Protein 2BEQ (pdb70)

GO terms:
  GO:0005515 protein binding (F, IPI)
  GO:0046718 symbiont entry into host cell (P, IDA)
  GO:0046813 receptor-mediated virion attachment to host cell (P, IDA)
  GO:0046598 positive regulation of viral entry into host cell (P, EXP)
  GO:0055036 virion membrane (C, TAS)
  GO:0042802 identical protein binding (F, IPI)
  GO:0046789 host cell surface receptor binding (F, IPI)
  GO:0044173 host cell endoplasmic reticulum-Golgi intermediate compartment membrane (C, EXP)

CATH classification: 1.20.5.790

Organism: Severe acute respiratory syndrome coronavirus (NCBI:txid694009)

Foldseek 3Di:
DVVVVVVVVVVVVVVVVVVVVVVVVVVVVVVVVVVD/DVVVVVVVVVVVVVVVVVVVVVVVVVVVVVVVVVVD/DVVVVVVVVVVVVVVVVVVVVVVVVVVVVVVVVVVD/DPPPPPDDDDDDDPPVVVVVVVVCVVVCVVVDCDVVVVVVVVVVVD/DVCPPDDDDDDDPPVVVVVVVVCVVCVVVPDDDPVVVVVVVVVVD/DDDPPPDDDDDDDCVVVVVVVVVCVVVDPPDDDDVVVVVCVVVVVD

InterPro domains:
  IPR002552 Spike glycoprotein S2, coronavirus [PF01601] (693-1214)
  IPR018548 Spike (S) protein S1 subunit, receptor-binding domain, betacoronavirus [PF09408] (335-512)
  IPR018548 Spike (S) protein S1 subunit, receptor-binding domain, betacoronavirus [PS51921] (321-513)
  IPR032500 Spike glycoprotein S1, N-terminal domain, betacoronavirus-like [PF16451] (33-324)
  IPR032500 Spike glycoprotein S1, N-terminal domain, betacoronavirus-like [PS51922] (12-290)
  IPR036326 Spike S1 subunit, receptor binding domain superfamily, betacoronavirus [SSF143587] (320-502)
  IPR042578 Spike glycoprotein, betacoronavirus [MF_04099] (3-1255)
  IPR043002 Spike glycoprotein, N-terminal domain superfamily [G3DSA:2.60.120.960] (23-296)
  IPR043473 Spike glycoprotein S2 superfamily, coronavirus [SSF111474] (891-1008)
  IPR043473 Spike glycoprotein S2 superfamily, coronavirus [SSF111474] (1141-1193)
  IPR044341 Spike (S) protein S1 subunit, N-terminal domain, SARS-CoV-like [cd21624] (17-291)
  IPR044370 Spike (S) protein S1 subunit, receptor-binding domain, SARS-CoV [cd21481] (306-527)
  IPR044873 Spike glycoprotein S2, coronavirus, heptad repeat 1 [PS51923] (878-983)
  IPR044874 Spike glycoprotein S2, coronavirus, heptad repeat 2 [PS51924] (1125-1207)

Solvent-accessible surface area: 13052 Å² total

Nearest PDB structures (foldseek):
  2beq-assembly1_F-2  TM=1.022E+00  e=3.833E-06  Severe acute respiratory syndrome-related coronavirus

B-factor: mean 34.66, std 8.99, range [19.15, 68.21]

Secondary structure (P-SEA, 3-state):
caaaaaaaaaaaaaaaaaaaaaaaaaaaaaaaaaac/caaaaaaaaaaaaaaaaaaaaaaaaaaaaaaaaaac/caaaaaaaaaaaaaaaaaaaaaaaaaaaaaaaaaac/ccccccbbbbbbcaaaaaaaaaaaaaccccccccaaaaaaaaaaac/cccccbbbbbbbaaaaaaaaaaaaaccccccccaaaaaaaaaaac/ccccccbbbbbbcaaaaaaaaaaaaaacccccccaaaaaacccccc

Structure (mmCIF, N/CA/C/O backbone):
data_2BEQ
#
_entry.id   2BEQ
#
_cell.length_a   99.907
_cell.length_b   42.903
_cell.length_c   59.826
_cell.angle_alpha   90.00
_cell.angle_beta   116.69
_cell.angle_gamma   90.00
#
_symmetry.space_group_name_H-M   'C 1 2 1'
#
loop_
_entity.id
_entity.type
_entity.pdbx_description
1 polymer 'Spike glycoprotein'
2 polymer 'Spike glycoprotein'
3 water water
#
loop_
_atom_site.group_PDB
_atom_site.id
_atom_site.type_symbol
_atom_site.label_atom_id
_atom_site.label_alt_id
_atom_site.label_comp_id
_atom_site.label_asym_id
_atom_site.label_entity_id
_atom_site.label_seq_id
_atom_site.pdbx_PDB_ins_code
_atom_site.Cartn_x
_atom_site.Cartn_y
_atom_site.Cartn_z
_atom_site.occupancy
_atom_site.B_iso_or_equiv
_atom_site.auth_seq_id
_atom_site.auth_comp_id
_atom_site.auth_asym_id
_atom_site.auth_atom_id
_atom_site.pdbx_PDB_model_num
ATOM 1 N N . SER A 1 2 ? 39.884 -2.380 16.449 1.00 45.43 914 SER A N 1
ATOM 2 C CA . SER A 1 2 ? 40.339 -0.980 16.668 1.00 44.20 914 SER A CA 1
ATOM 3 C C . SER A 1 2 ? 39.117 -0.058 16.684 1.00 41.93 914 SER A C 1
ATOM 4 O O . SER A 1 2 ? 38.002 -0.527 16.939 1.00 41.52 914 SER A O 1
ATOM 7 N N . GLN A 1 3 ? 39.342 1.235 16.436 1.00 40.62 915 GLN A N 1
ATOM 8 C CA . GLN 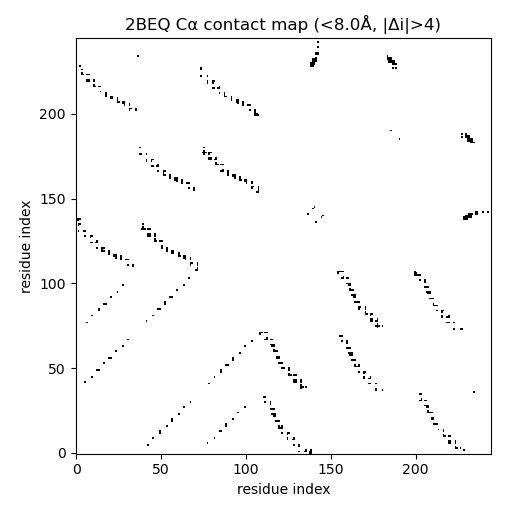A 1 3 ? 38.299 2.254 16.490 1.00 39.83 915 GLN A CA 1
ATOM 9 C C . GLN A 1 3 ? 37.189 1.984 15.477 1.00 38.48 915 GLN A C 1
ATOM 10 O O . GLN A 1 3 ? 36.024 2.257 15.749 1.00 37.78 915 GLN A O 1
ATOM 16 N N . ILE A 1 4 ? 37.525 1.451 14.314 1.00 38.32 916 ILE A N 1
ATOM 17 C CA . ILE A 1 4 ? 36.494 1.283 13.294 1.00 37.30 916 ILE A CA 1
ATOM 18 C C . ILE A 1 4 ? 35.570 0.099 13.614 1.00 38.28 916 ILE A C 1
ATOM 19 O O . ILE A 1 4 ? 34.355 0.229 13.528 1.00 35.78 916 ILE A O 1
ATOM 24 N N . GLN A 1 5 ? 36.127 -1.036 14.038 1.00 37.57 917 GLN A N 1
ATOM 25 C CA . GLN A 1 5 ? 35.303 -2.140 14.503 1.00 38.40 917 GLN A CA 1
ATOM 26 C C . GLN A 1 5 ? 34.397 -1.697 15.635 1.00 37.21 917 GLN A C 1
ATOM 27 O O . GLN A 1 5 ? 33.231 -2.073 15.677 1.00 36.63 917 GLN A O 1
ATOM 33 N N . GLU A 1 6 ? 34.936 -0.914 16.559 1.00 37.02 918 GLU A N 1
ATOM 34 C CA . GLU A 1 6 ? 34.157 -0.421 17.677 1.00 37.25 918 GLU A CA 1
ATOM 35 C C . GLU A 1 6 ? 33.004 0.486 17.218 1.00 36.00 918 GLU A C 1
ATOM 36 O O . GLU A 1 6 ? 31.918 0.424 17.788 1.00 35.00 918 GLU A O 1
ATOM 42 N N . SER A 1 7 ? 33.230 1.289 16.188 1.00 33.91 919 SER A N 1
ATOM 43 C CA . SER A 1 7 ? 32.157 2.159 15.710 1.00 32.73 919 SER A CA 1
ATOM 44 C C . SER A 1 7 ? 31.016 1.329 15.143 1.00 32.20 919 SER A C 1
ATOM 45 O O . SER A 1 7 ? 29.846 1.660 15.326 1.00 31.59 919 SER A O 1
ATOM 48 N N . LEU A 1 8 ? 31.355 0.248 14.477 1.00 31.25 920 LEU A N 1
ATOM 49 C CA . LEU A 1 8 ? 30.350 -0.574 13.827 1.00 32.55 920 LEU A CA 1
ATOM 50 C C . LEU A 1 8 ? 29.495 -1.318 14.840 1.00 33.08 920 LEU A C 1
ATOM 51 O O . LEU A 1 8 ? 28.272 -1.341 14.737 1.00 31.67 920 LEU A O 1
ATOM 56 N N . THR A 1 9 ? 30.136 -1.906 15.844 1.00 32.10 921 THR A N 1
ATOM 57 C CA . THR A 1 9 ? 29.401 -2.701 16.816 1.00 32.94 921 THR A CA 1
ATOM 58 C C . THR A 1 9 ? 28.622 -1.813 17.782 1.00 31.34 921 THR A C 1
ATOM 59 O O . THR A 1 9 ? 27.548 -2.203 18.230 1.00 32.38 921 THR A O 1
ATOM 63 N N . THR A 1 10 ? 29.139 -0.632 18.060 1.00 30.37 922 THR A N 1
ATOM 64 C CA . THR A 1 10 ? 28.455 0.396 18.814 1.00 30.28 922 THR A CA 1
ATOM 65 C C . THR A 1 10 ? 27.213 0.885 18.077 1.00 28.14 922 THR A C 1
ATOM 66 O O . THR A 1 10 ? 26.148 1.077 18.706 1.00 28.38 922 THR A O 1
ATOM 70 N N . THR A 1 11 ? 27.380 1.204 16.800 1.00 27.49 923 THR A N 1
ATOM 71 C CA . THR A 1 11 ? 26.211 1.560 16.006 1.00 26.64 923 THR A CA 1
ATOM 72 C C . THR A 1 11 ? 25.173 0.452 15.983 1.00 27.55 923 THR A C 1
ATOM 73 O O . THR A 1 11 ? 23.969 0.714 16.163 1.00 25.34 923 THR A O 1
ATOM 77 N N . SER A 1 12 ? 25.604 -0.788 15.713 1.00 27.02 924 SER A N 1
ATOM 78 C CA . SER A 1 12 ? 24.665 -1.954 15.715 1.00 27.36 924 SER A CA 1
ATOM 79 C C . SER A 1 12 ? 23.926 -2.049 17.053 1.00 26.23 924 SER A C 1
ATOM 80 O O . SER A 1 12 ? 22.700 -2.263 17.103 1.00 26.31 924 SER A O 1
ATOM 84 N N . THR A 1 13 ? 24.638 -1.869 18.161 1.00 27.99 925 THR A N 1
ATOM 85 C CA . THR A 1 13 ? 24.002 -2.012 19.467 1.00 28.92 925 THR A CA 1
ATOM 86 C C . THR A 1 13 ? 22.930 -0.953 19.649 1.00 28.07 925 THR A C 1
ATOM 87 O O . THR A 1 13 ? 21.828 -1.272 20.083 1.00 27.60 925 THR A O 1
ATOM 91 N N . ALA A 1 14 ? 23.275 0.297 19.307 1.00 26.55 926 ALA A N 1
ATOM 92 C CA . ALA A 1 14 ? 22.364 1.452 19.432 1.00 24.99 926 ALA A CA 1
ATOM 93 C C . ALA A 1 14 ? 21.098 1.239 18.571 1.00 25.07 926 ALA A C 1
ATOM 94 O O . ALA A 1 14 ? 19.968 1.446 19.029 1.00 24.33 926 ALA A O 1
ATOM 96 N N . LEU A 1 15 ? 21.302 0.829 17.329 1.00 24.39 927 LEU A N 1
ATOM 97 C CA . LEU A 1 15 ? 20.181 0.463 16.415 1.00 24.11 927 LEU A CA 1
ATOM 98 C C . LEU A 1 15 ? 19.287 -0.642 16.995 1.00 24.61 927 LEU A C 1
ATOM 99 O O . LEU A 1 15 ? 18.042 -0.551 16.986 1.00 23.75 927 LEU A O 1
ATOM 104 N N . GLY A 1 16 ? 19.906 -1.674 17.582 1.00 24.52 928 GLY A N 1
ATOM 105 C CA . GLY A 1 16 ? 19.113 -2.720 18.203 1.00 24.77 928 GLY A CA 1
ATOM 106 C C . GLY A 1 16 ? 18.295 -2.272 19.379 1.00 24.51 928 GLY A C 1
ATOM 107 O O . GLY A 1 16 ? 17.134 -2.642 19.548 1.00 26.94 928 GLY A O 1
ATOM 108 N N . LYS A 1 17 ? 18.868 -1.451 20.229 1.00 25.19 929 LYS A N 1
ATOM 109 C CA . LYS A 1 17 ? 18.149 -0.894 21.341 1.00 24.09 929 LYS A CA 1
ATOM 110 C C . LYS A 1 17 ? 16.949 -0.023 20.895 1.00 23.21 929 LYS A C 1
ATOM 111 O O . LYS A 1 17 ? 15.864 -0.057 21.492 1.00 23.60 929 LYS A O 1
ATOM 117 N N . LEU A 1 18 ? 17.168 0.783 19.870 1.00 23.59 930 LEU A N 1
ATOM 118 C CA . LEU A 1 18 ? 16.062 1.562 19.320 1.00 22.81 930 LEU A CA 1
ATOM 119 C C . LEU A 1 18 ? 14.965 0.666 18.747 1.00 22.60 930 LEU A C 1
ATOM 120 O O . LEU A 1 18 ? 13.796 0.924 18.954 1.00 23.39 930 LEU A O 1
ATOM 125 N N . GLN A 1 19 ? 15.342 -0.377 18.054 1.00 23.80 931 GLN A N 1
ATOM 126 C CA . GLN A 1 19 ? 14.350 -1.276 17.441 1.00 24.74 931 GLN A CA 1
ATOM 127 C C . GLN A 1 19 ? 13.476 -1.891 18.538 1.00 24.10 931 GLN A C 1
ATOM 128 O O . GLN A 1 19 ? 12.247 -1.942 18.451 1.00 24.44 931 GLN A O 1
ATOM 134 N N . ASP A 1 20 ? 14.136 -2.393 19.579 1.00 26.28 932 ASP A N 1
ATOM 135 C CA . ASP A 1 20 ? 13.440 -2.990 20.723 1.00 27.62 932 ASP A CA 1
ATOM 136 C C . ASP A 1 20 ? 12.405 -2.047 21.352 1.00 26.11 932 ASP A C 1
ATOM 137 O O . ASP A 1 20 ? 11.259 -2.444 21.560 1.00 26.34 932 ASP A O 1
ATOM 142 N N . VAL A 1 21 ? 12.789 -0.804 21.656 1.00 25.30 933 VAL A N 1
ATOM 143 C CA . VAL A 1 21 ? 11.907 0.164 22.325 1.00 24.41 933 VAL A CA 1
ATOM 144 C C . VAL A 1 21 ? 10.817 0.634 21.358 1.00 23.75 933 VAL A C 1
ATOM 145 O O . VAL A 1 21 ? 9.679 0.667 21.725 1.00 23.15 933 VAL A O 1
ATOM 149 N N . VAL A 1 22 ? 11.165 0.942 20.124 1.00 23.38 934 VAL A N 1
ATOM 150 C CA . VAL A 1 22 ? 10.144 1.348 19.171 1.00 23.56 934 VAL A CA 1
ATOM 151 C C . VAL A 1 22 ? 9.062 0.257 19.077 1.00 23.76 934 VAL A C 1
ATOM 152 O O . VAL A 1 22 ? 7.905 0.541 19.029 1.00 23.28 934 VAL A O 1
ATOM 156 N N . ASN A 1 23 ? 9.481 -1.008 19.056 1.00 25.31 935 ASN A N 1
ATOM 157 C CA . ASN A 1 23 ? 8.554 -2.127 18.853 1.00 25.80 935 ASN A CA 1
ATOM 158 C C . ASN A 1 23 ? 7.774 -2.454 20.077 1.00 26.75 935 ASN A C 1
ATOM 159 O O . ASN A 1 23 ? 6.579 -2.767 19.986 1.00 27.16 935 ASN A O 1
ATOM 164 N N . GLN A 1 24 ? 8.401 -2.340 21.236 1.00 27.10 936 GLN A N 1
ATOM 165 C CA . GLN A 1 24 ? 7.696 -2.429 22.503 1.00 28.27 936 GLN A CA 1
ATOM 166 C C . GLN A 1 24 ? 6.589 -1.346 22.570 1.00 27.02 936 GLN A C 1
ATOM 167 O O . GLN A 1 24 ? 5.466 -1.593 23.001 1.00 27.39 936 GLN A O 1
ATOM 173 N N . ASN A 1 25 ? 6.923 -0.131 22.147 1.00 26.26 937 ASN A N 1
ATOM 174 C CA . ASN A 1 25 ? 5.969 0.998 22.238 1.00 25.51 937 ASN A CA 1
ATOM 175 C C . ASN A 1 25 ? 4.838 0.861 21.203 1.00 24.63 937 ASN A C 1
ATOM 176 O O . ASN A 1 25 ? 3.685 1.210 21.478 1.00 23.69 937 ASN A O 1
ATOM 181 N N . ALA A 1 26 ? 5.160 0.287 20.051 1.00 25.20 938 ALA A N 1
ATOM 182 C CA . ALA A 1 26 ? 4.185 -0.045 19.013 1.00 26.57 938 ALA A CA 1
ATOM 183 C C . ALA A 1 26 ? 3.182 -1.077 19.517 1.00 26.90 938 ALA A C 1
ATOM 184 O O . ALA A 1 26 ? 1.974 -0.929 19.336 1.00 26.35 938 ALA A O 1
ATOM 186 N N . GLN A 1 27 ? 3.711 -2.131 20.143 1.00 28.33 939 GLN A N 1
ATOM 187 C CA . GLN A 1 27 ? 2.889 -3.133 20.820 1.00 30.60 939 GLN A CA 1
ATOM 188 C C . GLN A 1 27 ? 2.010 -2.553 21.908 1.00 28.94 939 GLN A C 1
ATOM 189 O O . GLN A 1 27 ? 0.820 -2.948 22.002 1.00 30.61 939 GLN A O 1
ATOM 195 N N . ALA A 1 28 ? 2.516 -1.599 22.703 1.00 27.18 940 ALA A N 1
ATOM 196 C CA . ALA A 1 28 ? 1.740 -0.942 23.749 1.00 26.59 940 ALA A CA 1
ATOM 197 C C . ALA A 1 28 ? 0.578 -0.140 23.137 1.00 26.72 940 ALA A C 1
ATOM 198 O O . ALA A 1 28 ? -0.538 -0.145 23.641 1.00 27.39 940 ALA A O 1
ATOM 200 N N . LEU A 1 29 ? 0.849 0.556 22.039 1.00 25.41 941 LEU A N 1
ATOM 201 C CA . LEU A 1 29 ? -0.154 1.389 21.436 1.00 25.45 941 LEU A CA 1
ATOM 202 C C . LEU A 1 29 ? -1.238 0.500 20.799 1.00 26.17 941 LEU A C 1
ATOM 203 O O . LEU A 1 29 ? -2.433 0.756 20.930 1.00 27.02 941 LEU A O 1
ATOM 208 N N . ASN A 1 30 ? -0.814 -0.558 20.122 1.00 25.76 942 ASN A N 1
ATOM 209 C CA . ASN A 1 30 ? -1.798 -1.477 19.522 1.00 27.76 942 ASN A CA 1
ATOM 210 C C . ASN A 1 30 ? -2.635 -2.227 20.574 1.00 28.97 942 ASN A C 1
ATOM 211 O O . ASN A 1 30 ? -3.820 -2.420 20.342 1.00 30.40 942 ASN A O 1
ATOM 216 N N . THR A 1 31 ? -2.067 -2.502 21.739 1.00 30.37 943 THR A N 1
ATOM 217 C CA . THR A 1 31 ? -2.814 -3.126 22.819 1.00 30.61 943 THR A CA 1
ATOM 218 C C . THR A 1 31 ? -3.862 -2.131 23.345 1.00 31.24 943 THR A C 1
ATOM 219 O O . THR A 1 31 ? -5.021 -2.498 23.654 1.00 31.96 943 THR A O 1
ATOM 223 N N . LEU A 1 32 ? -3.497 -0.848 23.373 1.00 28.37 944 LEU A N 1
ATOM 224 C CA . LEU A 1 32 ? -4.391 0.169 23.832 1.00 27.96 944 LEU A CA 1
ATOM 225 C C . LEU A 1 32 ? -5.560 0.334 22.888 1.00 28.48 944 LEU A C 1
ATOM 226 O O . LEU A 1 32 ? -6.716 0.387 23.319 1.00 28.13 944 LEU A O 1
ATOM 231 N N . VAL A 1 33 ? -5.272 0.388 21.604 1.00 29.76 945 VAL A N 1
ATOM 232 C CA . VAL A 1 33 ? -6.317 0.462 20.602 1.00 30.56 945 VAL A CA 1
ATOM 233 C C . VAL A 1 33 ? -7.243 -0.765 20.705 1.00 31.65 945 VAL A C 1
ATOM 234 O O . VAL A 1 33 ? -8.464 -0.613 20.684 1.00 30.87 945 VAL A O 1
ATOM 238 N N . LYS A 1 34 ? -6.677 -1.968 20.743 1.00 32.23 946 LYS A N 1
ATOM 239 C CA . LYS A 1 34 ? -7.512 -3.180 20.736 1.00 34.75 946 LYS A CA 1
ATOM 240 C C . LYS A 1 34 ? -8.468 -3.187 21.943 1.00 35.47 946 LYS A C 1
ATOM 241 O O . LYS A 1 34 ? -9.693 -3.396 21.774 1.00 35.51 946 LYS A O 1
ATOM 247 N N . GLN A 1 35 ? -7.925 -2.944 23.140 1.00 36.33 947 GLN A N 1
ATOM 248 C CA . GLN A 1 35 ? -8.719 -2.728 24.359 1.00 38.34 947 GLN A CA 1
ATOM 249 C C . GLN A 1 35 ? -9.873 -1.705 24.187 1.00 37.99 947 GLN A C 1
ATOM 250 O O . GLN A 1 35 ? -11.016 -1.989 24.579 1.00 38.26 947 GLN A O 1
ATOM 256 N N . LEU A 1 36 ? -9.560 -0.508 23.672 1.00 37.53 948 LEU A N 1
ATOM 257 C CA . LEU A 1 36 ? -10.556 0.556 23.534 1.00 37.60 948 LEU A CA 1
ATOM 258 C C . LEU A 1 36 ? -11.607 0.217 22.453 1.00 39.25 948 LEU A C 1
ATOM 259 O O . LEU A 1 36 ? -12.763 0.632 22.539 1.00 38.63 948 LEU A O 1
ATOM 264 N N . SER A 1 37 ? -11.174 -0.537 21.452 1.00 41.50 949 SER A N 1
ATOM 265 C CA . SER A 1 37 ? -11.947 -0.828 20.250 1.00 42.79 949 SER A CA 1
ATOM 266 C C . SER A 1 37 ? -13.093 -1.819 20.426 1.00 43.82 949 SER A C 1
ATOM 267 O O . SER A 1 37 ? -13.909 -1.974 19.489 1.00 44.16 949 SER A O 1
ATOM 274 N N . SER B 1 2 ? 38.839 11.883 7.455 1.00 36.85 914 SER B N 1
ATOM 275 C CA . SER B 1 2 ? 37.964 12.950 7.919 1.00 36.92 914 SER B CA 1
ATOM 276 C C . SER B 1 2 ? 36.532 12.709 7.492 1.00 36.07 914 SER B C 1
ATOM 277 O O . SER B 1 2 ? 35.620 13.093 8.208 1.00 36.24 914 SER B O 1
ATOM 280 N N . GLN B 1 3 ? 36.344 12.035 6.359 1.00 35.73 915 GLN B N 1
ATOM 281 C CA . GLN B 1 3 ? 35.005 11.601 5.945 1.00 35.55 915 GLN B CA 1
ATOM 282 C C . GLN B 1 3 ? 34.391 10.575 6.899 1.00 34.16 915 GLN B C 1
ATOM 283 O O . GLN B 1 3 ? 33.182 10.587 7.114 1.00 33.47 915 GLN B O 1
ATOM 289 N N . ILE B 1 4 ? 35.218 9.652 7.409 1.00 31.37 916 ILE B N 1
ATOM 290 C CA . ILE B 1 4 ? 34.739 8.661 8.344 1.00 30.61 916 ILE B CA 1
ATOM 291 C C . ILE B 1 4 ? 34.413 9.347 9.675 1.00 29.14 916 ILE B C 1
ATOM 292 O O . ILE B 1 4 ? 33.400 9.054 10.266 1.00 27.61 916 ILE B O 1
ATOM 297 N N . GLN B 1 5 ? 35.280 10.260 10.103 1.00 29.79 917 GLN B N 1
ATOM 298 C CA . GLN B 1 5 ? 35.054 11.031 11.338 1.00 29.89 917 GLN B CA 1
ATOM 299 C C . GLN B 1 5 ? 33.687 11.766 11.291 1.00 29.53 917 GLN B C 1
ATOM 300 O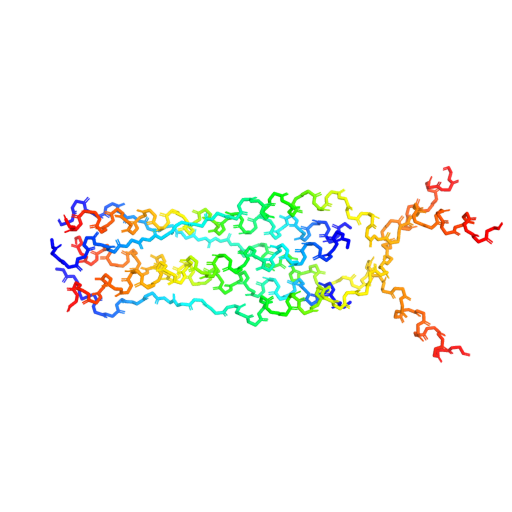 O . GLN B 1 5 ? 32.846 11.676 12.220 1.00 28.22 917 GLN B O 1
ATOM 306 N N . GLU B 1 6 ? 33.444 12.426 10.176 1.00 29.38 918 GLU B N 1
ATOM 307 C CA . GLU B 1 6 ? 32.174 13.145 9.955 1.00 31.83 918 GLU B CA 1
ATOM 308 C C . GLU B 1 6 ? 30.995 12.177 9.970 1.00 31.60 918 GLU B C 1
ATOM 309 O O . GLU B 1 6 ? 29.942 12.512 10.503 1.00 31.45 918 GLU B O 1
ATOM 315 N N . SER B 1 7 ? 31.177 10.995 9.365 1.00 30.56 919 SER B N 1
ATOM 316 C CA . SER B 1 7 ? 30.118 9.995 9.327 1.00 30.15 919 SER B CA 1
ATOM 317 C C . SER B 1 7 ? 29.801 9.461 10.719 1.00 28.30 919 SER B C 1
ATOM 318 O O . SER B 1 7 ? 28.645 9.172 11.017 1.00 26.74 919 SER B O 1
ATOM 321 N N . LEU B 1 8 ? 30.798 9.371 11.596 1.00 26.68 920 LEU B N 1
ATOM 322 C CA . LEU B 1 8 ? 30.549 8.903 12.963 1.00 27.21 920 LEU B CA 1
ATOM 323 C C . LEU B 1 8 ? 29.740 9.912 13.776 1.00 27.74 920 LEU B C 1
ATOM 324 O O . LEU B 1 8 ? 28.805 9.556 14.518 1.00 26.83 920 LEU B O 1
ATOM 329 N N . THR B 1 9 ? 30.119 11.187 13.664 1.00 27.54 921 THR B N 1
ATOM 330 C CA . THR B 1 9 ? 29.403 12.208 14.413 1.00 28.91 921 THR B CA 1
ATOM 331 C C . THR B 1 9 ? 28.010 12.456 13.816 1.00 27.90 921 THR B C 1
ATOM 332 O O . THR B 1 9 ? 27.057 12.737 14.584 1.00 27.43 921 THR B O 1
ATOM 336 N N . THR B 1 10 ? 27.869 12.282 12.500 1.00 26.70 922 THR B N 1
ATOM 337 C CA . THR B 1 10 ? 26.558 12.323 11.814 1.00 25.79 922 THR B CA 1
ATOM 338 C C . THR B 1 10 ? 25.645 11.206 12.340 1.00 25.40 922 THR B C 1
ATOM 339 O O . THR B 1 10 ? 24.462 11.443 12.679 1.00 23.98 922 THR B O 1
ATOM 343 N N . THR B 1 11 ? 26.186 9.983 12.392 1.00 23.44 923 THR B N 1
ATOM 344 C CA . THR B 1 11 ? 25.426 8.874 12.948 1.00 22.89 923 THR B CA 1
ATOM 345 C C . THR B 1 11 ? 25.006 9.152 14.406 1.00 22.57 923 THR B C 1
ATOM 346 O O . THR B 1 11 ? 23.850 8.984 14.780 1.00 22.45 923 THR B O 1
ATOM 350 N N . SER B 1 12 ? 25.960 9.653 15.203 1.00 24.36 924 SER B N 1
ATOM 351 C CA . SER B 1 12 ? 25.703 9.965 16.599 1.00 25.01 924 SER B CA 1
ATOM 352 C C . SER B 1 12 ? 24.548 10.918 16.728 1.00 24.74 924 SER B C 1
ATOM 353 O O . SER B 1 12 ? 23.654 10.729 17.574 1.00 24.92 924 SER B O 1
ATOM 356 N N . THR B 1 13 ? 24.583 11.965 15.896 1.00 23.99 925 THR B N 1
ATOM 357 C CA . THR B 1 13 ? 23.529 12.989 15.921 1.00 24.76 925 THR B CA 1
ATOM 358 C C . THR B 1 13 ? 22.189 12.403 15.533 1.00 24.11 925 THR B C 1
ATOM 359 O O . THR B 1 13 ? 21.171 12.722 16.147 1.00 26.19 925 THR B O 1
ATOM 363 N N . ALA B 1 14 ? 22.153 11.593 14.484 1.00 21.87 926 ALA B N 1
ATOM 364 C CA . ALA B 1 14 ? 20.869 10.964 14.154 1.00 21.11 926 ALA B CA 1
ATOM 365 C C . ALA B 1 14 ? 20.314 10.090 15.277 1.00 20.97 926 ALA B C 1
ATOM 366 O O . ALA B 1 14 ? 19.109 10.074 15.538 1.00 21.61 926 ALA B O 1
ATOM 368 N N . LEU B 1 15 ? 21.181 9.322 15.925 1.00 21.06 927 LEU B N 1
ATOM 369 C CA . LEU B 1 15 ? 20.774 8.413 16.972 1.00 21.19 927 LEU B CA 1
ATOM 370 C C . LEU B 1 15 ? 20.175 9.219 18.134 1.00 22.68 927 LEU B C 1
ATOM 371 O O . LEU B 1 15 ? 19.162 8.849 18.726 1.00 22.46 927 LEU B O 1
ATOM 376 N N . GLY B 1 16 ? 20.825 10.331 18.420 1.00 24.64 928 GLY B N 1
ATOM 377 C CA . GLY B 1 16 ? 20.362 11.218 19.495 1.00 24.81 928 GLY B CA 1
ATOM 378 C C . GLY B 1 16 ? 18.997 11.811 19.215 1.00 25.16 928 GLY B C 1
ATOM 379 O O . GLY B 1 16 ? 18.125 11.858 20.106 1.00 25.80 928 GLY B O 1
ATOM 380 N N . LYS B 1 17 ? 18.779 12.244 17.971 1.00 24.98 929 LYS B N 1
ATOM 381 C CA . LYS B 1 17 ? 17.471 12.796 17.573 1.00 24.50 929 LYS B CA 1
ATOM 382 C C . LYS B 1 17 ? 16.371 11.730 17.661 1.00 24.39 929 LYS B C 1
ATOM 383 O O . LYS B 1 17 ? 15.248 12.005 18.099 1.00 23.70 929 LYS B O 1
ATOM 389 N N . LEU B 1 18 ? 16.683 10.483 17.251 1.00 22.22 930 LEU B N 1
ATOM 390 C CA . LEU B 1 18 ? 15.733 9.415 17.410 1.00 22.37 930 LEU B CA 1
ATOM 391 C C . LEU B 1 18 ? 15.447 9.132 18.889 1.00 21.48 930 LEU B C 1
ATOM 392 O O . LEU B 1 18 ? 14.312 8.890 19.273 1.00 21.64 930 LEU B O 1
ATOM 397 N N . GLN B 1 19 ? 16.489 9.058 19.701 1.00 22.30 931 GLN B N 1
ATOM 398 C CA . GLN B 1 19 ? 16.298 8.774 21.117 1.00 23.40 931 GLN B CA 1
ATOM 399 C C . GLN B 1 19 ? 15.342 9.780 21.734 1.00 23.07 931 GLN B C 1
ATOM 400 O O . GLN B 1 19 ? 14.415 9.414 22.470 1.00 23.20 931 GLN B O 1
ATOM 406 N N . ASP B 1 20 ? 15.537 11.021 21.374 1.00 24.86 932 ASP B N 1
ATOM 407 C CA . ASP B 1 20 ? 14.754 12.117 21.981 1.00 26.00 932 ASP B CA 1
ATOM 408 C C . ASP B 1 20 ? 13.281 11.974 21.640 1.00 24.88 932 ASP B C 1
ATOM 409 O O . ASP B 1 20 ? 12.428 12.050 22.539 1.00 25.71 932 ASP B O 1
ATOM 414 N N . VAL B 1 21 ? 12.977 11.641 20.384 1.00 22.89 933 VAL B N 1
ATOM 415 C CA . VAL B 1 21 ? 11.582 11.568 19.950 1.00 22.02 933 VAL B CA 1
ATOM 416 C C . VAL B 1 21 ? 10.905 10.302 20.421 1.00 20.55 933 VAL B C 1
ATOM 417 O O . VAL B 1 21 ? 9.750 10.341 20.854 1.00 20.40 933 VAL B O 1
ATOM 421 N N . VAL B 1 22 ? 11.608 9.181 20.324 1.00 22.40 934 VAL B N 1
ATOM 422 C CA . VAL B 1 22 ? 11.130 7.925 20.916 1.00 21.38 934 VAL B CA 1
ATOM 423 C C . VAL B 1 22 ? 10.721 8.104 22.377 1.00 22.91 934 VAL B C 1
ATOM 424 O O . VAL B 1 22 ? 9.623 7.736 22.799 1.00 22.65 934 VAL B O 1
ATOM 428 N N . ASN B 1 23 ? 11.566 8.800 23.112 1.00 23.78 935 ASN B N 1
ATOM 429 C CA . ASN B 1 23 ? 11.275 9.020 24.539 1.00 25.25 935 ASN B CA 1
ATOM 430 C C . ASN B 1 23 ? 10.151 9.976 24.833 1.00 24.12 935 ASN B C 1
ATOM 431 O O . ASN B 1 23 ? 9.353 9.704 25.774 1.00 26.71 935 ASN B O 1
ATOM 436 N N . GLN B 1 24 ? 10.032 11.042 24.035 1.00 24.11 936 GLN B N 1
ATOM 437 C CA . GLN B 1 24 ? 8.915 11.996 24.137 1.00 24.36 936 GLN B CA 1
ATOM 438 C C . GLN B 1 24 ? 7.612 11.284 23.868 1.00 23.81 936 GLN B C 1
ATOM 439 O O . GLN B 1 24 ? 6.607 11.512 24.533 1.00 24.82 936 GLN B O 1
ATOM 445 N N . ASN B 1 25 ? 7.632 10.404 22.876 1.00 23.36 937 ASN B N 1
ATOM 446 C CA . ASN B 1 25 ? 6.403 9.724 22.453 1.00 23.07 937 ASN B CA 1
ATOM 447 C C . ASN B 1 25 ? 5.994 8.599 23.418 1.00 22.18 937 ASN B C 1
ATOM 448 O O . ASN B 1 25 ? 4.814 8.334 23.574 1.00 23.69 937 ASN B O 1
ATOM 453 N N . ALA B 1 26 ? 6.976 7.991 24.083 1.00 22.54 938 ALA B N 1
ATOM 454 C CA . ALA B 1 26 ? 6.707 7.018 25.151 1.00 23.15 938 ALA B CA 1
ATOM 455 C C . ALA B 1 26 ? 6.017 7.755 26.298 1.00 24.08 938 ALA B C 1
ATOM 456 O O . ALA B 1 26 ? 5.016 7.293 26.857 1.00 24.28 938 ALA B O 1
ATOM 458 N N . GLN B 1 27 ? 6.532 8.925 26.640 1.00 26.37 939 GLN B N 1
ATOM 459 C CA . GLN B 1 27 ? 5.877 9.691 27.715 1.00 27.95 939 GLN B CA 1
ATOM 460 C C . GLN B 1 27 ? 4.474 10.124 27.356 1.00 27.68 939 GLN B C 1
ATOM 461 O O . GLN B 1 27 ? 3.562 10.089 28.206 1.00 25.18 939 GLN B O 1
ATOM 467 N N . ALA B 1 28 ? 4.267 10.511 26.092 1.00 26.53 940 ALA B N 1
ATOM 468 C CA . ALA B 1 28 ? 2.930 10.861 25.639 1.00 26.49 940 ALA B CA 1
ATOM 469 C C . ALA B 1 28 ? 1.969 9.690 25.758 1.00 25.53 940 ALA B C 1
ATOM 470 O O . ALA B 1 28 ? 0.864 9.841 26.235 1.00 25.20 940 ALA B O 1
ATOM 472 N N . LEU B 1 29 ? 2.382 8.510 25.324 1.00 24.70 941 LEU B N 1
ATOM 473 C CA . LEU B 1 29 ? 1.526 7.357 25.367 1.00 25.26 941 LEU B CA 1
ATOM 474 C C . LEU B 1 29 ? 1.216 7.022 26.856 1.00 25.44 941 LEU B C 1
ATOM 475 O O . LEU B 1 29 ? 0.116 6.705 27.194 1.00 24.69 941 LEU B O 1
ATOM 480 N N . ASN B 1 30 ? 2.199 7.149 27.728 1.00 27.05 942 ASN B N 1
ATOM 481 C CA . ASN B 1 30 ? 1.986 6.790 29.128 1.00 26.87 942 ASN B CA 1
ATOM 482 C C . ASN B 1 30 ? 1.072 7.774 29.794 1.00 27.73 942 ASN B C 1
ATOM 483 O O . ASN B 1 30 ? 0.302 7.396 30.681 1.00 26.56 942 ASN B O 1
ATOM 488 N N . THR B 1 31 ? 1.157 9.024 29.377 1.00 27.28 943 THR B N 1
ATOM 489 C CA . THR B 1 31 ? 0.253 10.065 29.871 1.00 28.34 943 THR B CA 1
ATOM 490 C C . THR B 1 31 ? -1.173 9.755 29.418 1.00 27.80 943 THR B C 1
ATOM 491 O O . THR B 1 31 ? -2.126 9.823 30.188 1.00 28.34 943 THR B O 1
ATOM 495 N N . LEU B 1 32 ? -1.325 9.268 28.191 1.00 26.15 944 LEU B N 1
ATOM 496 C CA . LEU B 1 32 ? -2.644 8.958 27.689 1.00 26.66 944 LEU B CA 1
ATOM 497 C C . LEU B 1 32 ? -3.277 7.760 28.452 1.00 26.67 944 LEU B C 1
ATOM 498 O O . LEU B 1 32 ? -4.449 7.799 28.779 1.00 27.89 944 LEU B O 1
ATOM 503 N N . VAL B 1 33 ? -2.501 6.712 28.701 1.00 26.94 945 VAL B N 1
ATOM 504 C CA . VAL B 1 33 ? -2.934 5.525 29.450 1.00 27.14 945 VAL B CA 1
ATOM 505 C C . VAL B 1 33 ? -3.294 5.994 30.864 1.00 27.85 945 VAL B C 1
ATOM 506 O O . VAL B 1 33 ? -4.358 5.626 31.352 1.00 28.90 945 VAL B O 1
ATOM 510 N N . LYS B 1 34 ? -2.461 6.833 31.476 1.00 29.65 946 LYS B N 1
ATOM 511 C CA . LYS B 1 34 ? -2.798 7.402 32.815 1.00 31.55 946 LYS B CA 1
ATOM 512 C C . LYS B 1 34 ? -4.144 8.132 32.804 1.00 31.05 946 LYS B C 1
ATOM 513 O O . LYS B 1 34 ? -5.017 7.838 33.618 1.00 32.20 946 LYS B O 1
ATOM 519 N N . GLN B 1 35 ? -4.321 9.065 31.892 1.00 31.86 947 GLN B N 1
ATOM 520 C CA . GLN B 1 35 ? -5.562 9.846 31.822 1.00 32.11 947 GLN B CA 1
ATOM 521 C C . GLN B 1 35 ? -6.796 8.987 31.556 1.00 31.61 947 GLN B C 1
ATOM 522 O O . GLN B 1 35 ? -7.828 9.132 32.227 1.00 31.84 947 GLN B O 1
ATOM 528 N N . LEU B 1 36 ? -6.674 8.011 30.675 1.00 31.17 948 LEU B N 1
ATOM 529 C CA . LEU B 1 36 ? -7.811 7.182 30.346 1.00 31.71 948 LEU B CA 1
ATOM 530 C C . LEU B 1 36 ? -8.161 6.204 31.482 1.00 33.07 948 LEU B C 1
ATOM 531 O O . LEU B 1 36 ? -9.332 5.833 31.646 1.00 31.92 948 LEU B O 1
ATOM 536 N N . SER B 1 37 ? -7.179 5.779 32.255 1.00 34.36 949 SER B N 1
ATOM 537 C CA . SER B 1 37 ? -7.511 4.882 33.334 1.00 36.44 949 SER B CA 1
ATOM 538 C C . SER B 1 37 ? -7.751 5.707 34.614 1.00 37.55 949 SER B C 1
ATOM 539 O O . SER B 1 37 ? -8.128 6.894 34.549 1.00 38.71 949 SER B O 1
ATOM 546 N N . SER C 1 2 ? 35.622 -0.585 0.622 1.00 34.57 914 SER C N 1
ATOM 547 C CA . SER C 1 2 ? 34.303 -1.180 0.374 1.00 35.45 914 SER C CA 1
ATOM 548 C C . SER C 1 2 ? 33.536 -1.665 1.606 1.00 35.26 914 SER C C 1
ATOM 549 O O . SER C 1 2 ? 32.307 -1.683 1.589 1.00 36.13 914 SER C O 1
ATOM 552 N N . GLN C 1 3 ? 34.225 -2.075 2.670 1.00 34.94 915 GLN C N 1
ATOM 553 C CA . GLN C 1 3 ? 33.559 -2.450 3.899 1.00 34.89 915 GLN C CA 1
ATOM 554 C C . GLN C 1 3 ? 32.963 -1.241 4.632 1.00 33.43 915 GLN C C 1
ATOM 555 O O . GLN C 1 3 ? 31.901 -1.356 5.230 1.00 33.09 915 GLN C O 1
ATOM 561 N N . ILE C 1 4 ? 33.647 -0.103 4.577 1.00 32.83 916 ILE C N 1
ATOM 562 C CA . ILE C 1 4 ? 33.188 1.113 5.256 1.00 32.64 916 ILE C CA 1
ATOM 563 C C . ILE C 1 4 ? 32.023 1.656 4.466 1.00 32.29 916 ILE C C 1
ATOM 564 O O . ILE C 1 4 ? 31.065 2.139 5.049 1.00 31.13 916 ILE C O 1
ATOM 569 N N . GLN C 1 5 ? 32.137 1.646 3.132 1.00 33.02 917 GLN C N 1
ATOM 570 C CA . GLN C 1 5 ? 31.033 2.066 2.256 1.00 33.30 917 GLN C CA 1
ATOM 571 C C . GLN C 1 5 ? 29.774 1.337 2.596 1.00 32.87 917 GLN C C 1
ATOM 572 O O . GLN C 1 5 ? 28.729 1.958 2.777 1.00 32.86 917 GLN C O 1
ATOM 578 N N . GLU C 1 6 ? 29.854 0.014 2.698 1.00 32.64 918 GLU C N 1
ATOM 579 C CA . GLU C 1 6 ? 28.694 -0.787 2.988 1.00 33.43 918 GLU C CA 1
ATOM 580 C C . GLU C 1 6 ? 28.157 -0.508 4.369 1.00 32.14 918 GLU C C 1
ATOM 581 O O . GLU C 1 6 ? 26.961 -0.471 4.574 1.00 30.58 918 GLU C O 1
ATOM 587 N N . SER C 1 7 ? 29.038 -0.309 5.324 1.00 30.98 919 SER C N 1
ATOM 588 C CA . SER C 1 7 ? 28.581 -0.052 6.686 1.00 30.26 919 SER C CA 1
ATOM 589 C C . SER C 1 7 ? 27.795 1.268 6.724 1.00 29.16 919 SER C C 1
ATOM 590 O O . SER C 1 7 ? 26.796 1.405 7.503 1.00 27.35 919 SER C O 1
ATOM 593 N N . LEU C 1 8 ? 28.221 2.228 5.912 1.00 27.48 920 LEU C N 1
ATOM 594 C CA . LEU C 1 8 ? 27.551 3.548 5.909 1.00 27.87 920 LEU C CA 1
ATOM 595 C C . LEU C 1 8 ? 26.153 3.488 5.294 1.00 26.17 920 LEU C C 1
ATOM 596 O O . LEU C 1 8 ? 25.185 4.040 5.829 1.00 25.49 920 LEU C O 1
ATOM 601 N N . THR C 1 9 ? 26.012 2.806 4.160 1.00 26.19 921 THR C N 1
ATOM 602 C CA . THR C 1 9 ? 24.679 2.654 3.580 1.00 26.82 921 THR C CA 1
ATOM 603 C C . THR C 1 9 ? 23.771 1.707 4.364 1.00 24.93 921 THR C C 1
ATOM 604 O O . THR C 1 9 ? 22.590 1.958 4.435 1.00 24.68 921 THR C O 1
ATOM 608 N N . THR C 1 10 ? 24.292 0.678 5.017 1.00 23.82 922 THR C N 1
ATOM 609 C CA . THR C 1 10 ? 23.515 -0.149 5.901 1.00 24.16 922 THR C CA 1
ATOM 610 C C . THR C 1 10 ? 23.002 0.703 7.065 1.00 22.31 922 THR C C 1
ATOM 611 O O . THR C 1 10 ? 21.826 0.628 7.419 1.00 23.38 922 THR C O 1
ATOM 615 N N . THR C 1 11 ? 23.897 1.482 7.633 1.00 22.83 923 THR C N 1
ATOM 616 C CA . THR C 1 11 ? 23.488 2.403 8.726 1.00 22.29 923 THR C CA 1
ATOM 617 C C . THR C 1 11 ? 22.391 3.390 8.315 1.00 21.93 923 THR C C 1
ATOM 618 O O . THR C 1 11 ? 21.355 3.549 9.010 1.00 22.83 923 THR C O 1
ATOM 622 N N . SER C 1 12 ? 22.599 4.048 7.187 1.00 21.90 924 SER C N 1
ATOM 623 C CA . SER C 1 12 ? 21.631 4.993 6.682 1.00 23.40 924 SER C CA 1
ATOM 624 C C . SER C 1 12 ? 20.300 4.328 6.393 1.00 22.83 924 SER C C 1
ATOM 625 O O . SER C 1 12 ? 19.246 4.906 6.763 1.00 23.85 924 SER C O 1
ATOM 629 N N . THR C 1 13 ? 20.291 3.122 5.798 1.00 23.24 925 THR C N 1
ATOM 630 C CA . THR C 1 13 ? 19.037 2.411 5.592 1.00 23.92 925 THR C CA 1
ATOM 631 C C . THR C 1 13 ? 18.278 2.093 6.866 1.00 23.55 925 THR C C 1
ATOM 632 O O . THR C 1 13 ? 17.053 2.294 6.954 1.00 24.85 925 THR C O 1
ATOM 636 N N . ALA C 1 14 ? 19.009 1.639 7.875 1.00 22.04 926 ALA C N 1
ATOM 637 C CA . ALA C 1 14 ? 18.430 1.362 9.182 1.00 20.97 926 ALA C CA 1
ATOM 638 C C . ALA C 1 14 ? 17.827 2.631 9.834 1.00 20.92 926 ALA C C 1
ATOM 639 O O . ALA C 1 14 ? 16.740 2.587 10.367 1.00 21.72 926 ALA C O 1
ATOM 641 N N . LEU C 1 15 ? 18.568 3.721 9.784 1.00 21.76 927 LEU C N 1
ATOM 642 C CA . LEU C 1 15 ? 18.112 4.997 10.324 1.00 21.52 927 LEU C CA 1
ATOM 643 C C . LEU C 1 15 ? 16.851 5.448 9.591 1.00 21.44 927 LEU C C 1
ATOM 644 O O . LEU C 1 15 ? 15.936 5.960 10.206 1.00 21.98 927 LEU C O 1
ATOM 649 N N . GLY C 1 16 ? 16.786 5.233 8.279 1.00 22.51 928 GLY C N 1
ATOM 650 C CA . GLY C 1 16 ? 15.596 5.634 7.514 1.00 23.00 928 GLY C CA 1
ATOM 651 C C . GLY C 1 16 ? 14.364 4.842 7.888 1.00 22.75 928 GLY C C 1
ATOM 652 O O . GLY C 1 16 ? 13.228 5.381 7.916 1.00 23.37 928 GLY C O 1
ATOM 653 N N . LYS C 1 17 ? 14.535 3.552 8.161 1.00 22.43 929 LYS C N 1
ATOM 654 C CA . LYS C 1 17 ? 13.437 2.682 8.552 1.00 22.62 929 LYS C CA 1
ATOM 655 C C . LYS C 1 17 ? 12.904 3.075 9.934 1.00 21.86 929 LYS C C 1
ATOM 656 O O . LYS C 1 17 ? 11.696 3.070 10.151 1.00 21.96 929 LYS C O 1
ATOM 662 N N . LEU C 1 18 ? 13.834 3.350 10.861 1.00 21.85 930 LEU C N 1
ATOM 663 C CA . LEU C 1 18 ? 13.495 3.904 12.170 1.00 21.75 930 LEU C CA 1
ATOM 664 C C . LEU C 1 18 ? 12.742 5.233 12.092 1.00 20.78 930 LEU C C 1
ATOM 665 O O . LEU C 1 18 ? 11.713 5.372 12.733 1.00 20.96 930 LEU C O 1
ATOM 670 N N . GLN C 1 19 ? 13.218 6.150 11.256 1.00 20.58 931 GLN C N 1
ATOM 671 C CA . GLN C 1 19 ? 12.566 7.475 11.105 1.00 22.14 931 GLN C CA 1
ATOM 672 C C . GLN C 1 19 ? 11.145 7.216 10.684 1.00 21.08 931 GLN C C 1
ATOM 673 O O . GLN C 1 19 ? 10.226 7.790 11.259 1.00 21.54 931 GLN C O 1
ATOM 679 N N . ASP C 1 20 ? 10.956 6.393 9.635 1.00 21.55 932 ASP C N 1
ATOM 680 C CA . ASP C 1 20 ? 9.621 6.172 9.101 1.00 23.52 932 ASP C CA 1
ATOM 681 C C . ASP C 1 20 ? 8.655 5.567 10.113 1.00 22.24 932 ASP C C 1
ATOM 682 O O . ASP C 1 20 ? 7.483 5.993 10.225 1.00 22.67 932 ASP C O 1
ATOM 687 N N . VAL C 1 21 ? 9.113 4.579 10.877 1.00 20.69 933 VAL C N 1
ATOM 688 C CA . VAL C 1 21 ? 8.238 3.931 11.814 1.00 20.59 933 VAL C CA 1
ATOM 689 C C . VAL C 1 21 ? 7.938 4.827 13.011 1.00 19.79 933 VAL C C 1
ATOM 690 O O . VAL C 1 21 ? 6.805 4.912 13.463 1.00 20.92 933 VAL C O 1
ATOM 694 N N . VAL C 1 22 ? 8.944 5.527 13.480 1.00 19.15 934 VAL C N 1
ATOM 695 C CA . VAL C 1 22 ? 8.758 6.498 14.562 1.00 19.77 934 VAL C CA 1
ATOM 696 C C . VAL C 1 22 ? 7.658 7.538 14.179 1.00 19.62 934 VAL C C 1
ATOM 697 O O . VAL C 1 22 ? 6.718 7.804 14.906 1.00 19.75 934 VAL C O 1
ATOM 701 N N . ASN C 1 23 ? 7.761 8.053 12.973 1.00 20.67 935 ASN C N 1
ATOM 702 C CA . ASN C 1 23 ? 6.799 9.015 12.513 1.00 21.52 935 ASN C CA 1
ATOM 703 C C . ASN C 1 23 ? 5.387 8.458 12.251 1.00 21.80 935 ASN C C 1
ATOM 704 O O . ASN C 1 23 ? 4.393 9.117 12.584 1.00 23.39 935 ASN C O 1
ATOM 709 N N . GLN C 1 24 ? 5.320 7.223 11.749 1.00 21.25 936 GLN C N 1
ATOM 710 C CA . GLN C 1 24 ? 4.042 6.545 11.554 1.00 22.67 936 GLN C CA 1
ATOM 711 C C . GLN C 1 24 ? 3.384 6.285 12.892 1.00 22.77 936 GLN C C 1
ATOM 712 O O . GLN C 1 24 ? 2.148 6.457 13.025 1.00 23.55 936 GLN C O 1
ATOM 718 N N . ASN C 1 25 ? 4.180 5.941 13.893 1.00 21.68 937 ASN C N 1
ATOM 719 C CA . ASN C 1 25 ? 3.596 5.748 15.219 1.00 22.57 937 ASN C CA 1
ATOM 720 C C . ASN C 1 25 ? 3.211 7.018 15.959 1.00 22.71 937 ASN C C 1
ATOM 721 O O . ASN C 1 25 ? 2.227 7.016 16.723 1.00 21.68 937 ASN C O 1
ATOM 726 N N . ALA C 1 26 ? 3.915 8.115 15.687 1.00 21.62 938 ALA C N 1
ATOM 727 C CA . ALA C 1 26 ? 3.509 9.437 16.146 1.00 21.82 938 ALA C CA 1
ATOM 728 C C . ALA C 1 26 ? 2.150 9.745 15.522 1.00 21.06 938 ALA C C 1
ATOM 729 O O . ALA C 1 26 ? 1.231 10.250 16.197 1.00 20.84 938 ALA C O 1
ATOM 731 N N . GLN C 1 27 ? 2.003 9.464 14.222 1.00 21.94 939 GLN C N 1
ATOM 732 C CA . GLN C 1 27 ? 0.736 9.681 13.556 1.00 22.79 939 GLN C CA 1
ATOM 733 C C . GLN C 1 27 ? -0.394 8.883 14.235 1.00 23.13 939 GLN C C 1
ATOM 734 O O . GLN C 1 27 ? -1.470 9.439 14.531 1.00 23.57 939 GLN C O 1
ATOM 740 N N . ALA C 1 28 ? -0.119 7.629 14.521 1.00 22.49 940 ALA C N 1
ATOM 741 C CA . ALA C 1 28 ? -1.135 6.768 15.111 1.00 21.59 940 ALA C CA 1
ATOM 742 C C . ALA C 1 28 ? -1.559 7.321 16.465 1.00 22.98 940 ALA C C 1
ATOM 743 O O . ALA C 1 28 ? -2.751 7.377 16.768 1.00 22.96 940 ALA C O 1
ATOM 745 N N . LEU C 1 29 ? -0.581 7.758 17.270 1.00 22.49 941 LEU C N 1
ATOM 746 C CA . LEU C 1 29 ? -0.896 8.282 18.612 1.00 22.62 941 LEU C CA 1
ATOM 747 C C . LEU C 1 29 ? -1.656 9.579 18.509 1.00 23.46 941 LEU C C 1
ATOM 748 O O . LEU C 1 29 ? -2.645 9.797 19.212 1.00 24.12 941 LEU C O 1
ATOM 753 N N . ASN C 1 30 ? -1.240 10.467 17.592 1.00 22.72 942 ASN C N 1
ATOM 754 C CA . ASN C 1 30 ? -1.939 11.718 17.420 1.00 23.55 942 ASN C CA 1
ATOM 755 C C . ASN C 1 30 ? -3.381 11.503 16.952 1.00 24.17 942 ASN C C 1
ATOM 756 O O . ASN C 1 30 ? -4.312 12.158 17.469 1.00 24.80 942 ASN C O 1
ATOM 761 N N . THR C 1 31 ? -3.578 10.568 16.024 1.00 23.88 943 THR C N 1
ATOM 762 C CA . THR C 1 31 ? -4.905 10.254 15.510 1.00 24.98 943 THR C CA 1
ATOM 763 C C . THR C 1 31 ? -5.780 9.716 16.640 1.00 25.14 943 THR C C 1
ATOM 764 O O . THR C 1 31 ? -6.928 10.090 16.787 1.00 25.42 943 THR C O 1
ATOM 768 N N . LEU C 1 32 ? -5.207 8.834 17.438 1.00 25.37 944 LEU C N 1
ATOM 769 C CA . LEU C 1 32 ? -5.957 8.256 18.577 1.00 24.64 944 LEU C CA 1
ATOM 770 C C . LEU C 1 32 ? -6.432 9.340 19.543 1.00 25.45 944 LEU C C 1
ATOM 771 O O . LEU C 1 32 ? -7.604 9.351 19.952 1.00 26.09 944 LEU C O 1
ATOM 776 N N . VAL C 1 33 ? -5.556 10.276 19.880 1.00 25.98 945 VAL C N 1
ATOM 777 C CA . VAL C 1 33 ? -5.891 11.350 20.782 1.00 27.87 945 VAL C CA 1
ATOM 778 C C . VAL C 1 33 ? -7.019 12.175 20.182 1.00 29.57 945 VAL C C 1
ATOM 779 O O . VAL C 1 33 ? -7.982 12.528 20.866 1.00 30.06 945 VAL C O 1
ATOM 783 N N . LYS C 1 34 ? -6.911 12.486 18.896 1.00 31.00 946 LYS C N 1
ATOM 784 C CA . LYS C 1 34 ? -7.944 13.291 18.221 1.00 33.25 946 LYS C CA 1
ATOM 785 C C . LYS C 1 34 ? -9.278 12.591 18.309 1.00 32.47 946 LYS C C 1
ATOM 786 O O . LYS C 1 34 ? -10.268 13.221 18.692 1.00 34.08 946 LYS C O 1
ATOM 792 N N . GLN C 1 35 ? -9.303 11.299 18.023 1.00 31.98 947 GLN C N 1
ATOM 793 C CA . GLN C 1 35 ? -10.555 10.549 17.912 1.00 31.95 947 GLN C CA 1
ATOM 794 C C . GLN C 1 35 ? -11.214 10.466 19.294 1.00 32.64 947 GLN C C 1
ATOM 795 O O . GLN C 1 35 ? -12.456 10.591 19.418 1.00 32.43 947 GLN C O 1
ATOM 801 N N . LEU C 1 36 ? -10.403 10.316 20.338 1.00 30.32 948 LEU C N 1
ATOM 802 C CA . LEU C 1 36 ? -10.961 10.189 21.680 1.00 32.41 948 LEU C CA 1
ATOM 803 C C . LEU C 1 36 ? -11.394 11.526 22.322 1.00 33.44 948 LEU C C 1
ATOM 804 O O . LEU C 1 36 ? -12.278 11.558 23.164 1.00 33.83 948 LEU C O 1
ATOM 809 N N . SER C 1 37 ? -10.781 12.628 21.946 1.00 34.88 949 SER C N 1
ATOM 810 C CA . SER C 1 37 ? -11.082 13.882 22.620 1.00 36.61 949 SER C CA 1
ATOM 811 C C . SER C 1 37 ? -12.195 14.624 21.883 1.00 37.27 949 SER C C 1
ATOM 812 O O . SER C 1 37 ? -12.605 14.235 20.782 1.00 38.44 949 SER C O 1
ATOM 819 N N . LEU D 2 2 ? -11.453 3.860 32.479 1.00 38.27 1148 LEU D N 1
ATOM 820 C CA . LEU D 2 2 ? -11.611 2.753 31.559 1.00 39.50 1148 LEU D CA 1
ATOM 821 C C . LEU D 2 2 ? -10.729 1.640 32.071 1.00 41.38 1148 LEU D C 1
ATOM 822 O O . LEU D 2 2 ? -9.545 1.838 32.365 1.00 42.90 1148 LEU D O 1
ATOM 827 N N . GLY D 2 3 ? -11.303 0.465 32.194 1.00 42.56 1149 GLY D N 1
ATOM 828 C CA . GLY D 2 3 ? -10.553 -0.657 32.692 1.00 43.07 1149 GLY D CA 1
ATOM 829 C C . GLY D 2 3 ? -9.799 -1.326 31.585 1.00 43.49 1149 GLY D C 1
ATOM 830 O O . GLY D 2 3 ? -9.944 -1.000 30.386 1.00 44.37 1149 GLY D O 1
ATOM 831 N N . ASP D 2 4 ? -8.992 -2.281 32.008 1.00 43.68 1150 ASP D N 1
ATOM 832 C CA . ASP D 2 4 ? -8.281 -3.185 31.124 1.00 43.82 1150 ASP D CA 1
ATOM 833 C C . ASP D 2 4 ? -7.084 -2.547 30.422 1.00 42.83 1150 ASP D C 1
ATOM 834 O O . ASP D 2 4 ? -6.488 -3.178 29.572 1.00 43.59 1150 ASP D O 1
ATOM 839 N N . ILE D 2 5 ? -6.711 -1.332 30.821 1.00 41.57 1151 ILE D N 1
ATOM 840 C CA . ILE D 2 5 ? -5.618 -0.614 30.160 1.00 40.91 1151 ILE D CA 1
ATOM 841 C C . ILE D 2 5 ? -4.580 -0.021 31.111 1.00 40.82 1151 ILE D C 1
ATOM 842 O O . ILE D 2 5 ? -3.534 0.438 30.674 1.00 39.03 1151 ILE D O 1
ATOM 847 N N . SER D 2 6 ? -4.817 -0.036 32.420 1.00 41.47 1152 SER D N 1
ATOM 848 C CA . SER D 2 6 ? -3.913 0.683 33.312 1.00 41.80 1152 SER D CA 1
ATOM 849 C C . SER D 2 6 ? -2.499 0.066 33.365 1.00 41.35 1152 SER D C 1
ATOM 850 O O . SER D 2 6 ? -1.555 0.756 33.706 1.00 42.19 1152 SER D O 1
ATOM 853 N N . GLY D 2 7 ? -2.367 -1.213 33.017 1.00 40.68 1153 GLY D N 1
ATOM 854 C CA . GLY D 2 7 ? -1.085 -1.889 33.008 1.00 39.94 1153 GLY D CA 1
ATOM 855 C C . GLY D 2 7 ? -0.242 -1.621 31.760 1.00 39.59 1153 GLY D C 1
ATOM 856 O O . GLY D 2 7 ? 0.955 -1.931 31.748 1.00 40.37 1153 GLY D O 1
ATOM 857 N N . ILE D 2 8 ? -0.840 -1.022 30.726 1.00 36.68 1154 ILE D N 1
ATOM 858 C CA . ILE D 2 8 ? -0.115 -0.775 29.451 1.00 35.20 1154 ILE D CA 1
ATOM 859 C C . ILE D 2 8 ? 0.950 0.271 29.690 1.00 34.22 1154 ILE D C 1
ATOM 860 O O . ILE D 2 8 ? 0.671 1.287 30.278 1.00 34.31 1154 ILE D O 1
ATOM 865 N N . ASN D 2 9 ? 2.185 0.020 29.247 1.00 33.45 1155 ASN D N 1
ATOM 866 C CA . ASN D 2 9 ? 3.302 0.910 29.581 1.00 33.33 1155 ASN D CA 1
ATOM 867 C C . ASN D 2 9 ? 4.280 0.952 28.403 1.00 32.51 1155 ASN D C 1
ATOM 868 O O . ASN D 2 9 ? 4.567 -0.093 27.829 1.00 32.24 1155 ASN D O 1
ATOM 873 N N . ALA D 2 10 ? 4.708 2.162 28.040 1.00 30.64 1156 ALA D N 1
ATOM 874 C CA . ALA D 2 10 ? 5.718 2.405 27.019 1.00 29.75 1156 ALA D CA 1
ATOM 875 C C . ALA D 2 10 ? 7.087 2.541 27.683 1.00 30.23 1156 ALA D C 1
ATOM 876 O O . ALA D 2 10 ? 7.258 3.275 28.614 1.00 30.80 1156 ALA D O 1
ATOM 878 N N . SER D 2 11 ? 8.047 1.779 27.188 1.00 31.75 1157 SER D N 1
ATOM 879 C CA . SER D 2 11 ? 9.423 1.806 27.688 1.00 31.72 1157 SER D CA 1
ATOM 880 C C . SER D 2 11 ? 10.183 2.968 27.095 1.00 31.86 1157 SER D C 1
ATOM 881 O O . SER D 2 11 ? 9.817 3.499 26.052 1.00 30.07 1157 SER D O 1
ATOM 884 N N . VAL D 2 12 ? 11.226 3.411 27.782 1.00 31.64 1158 VAL D N 1
ATOM 885 C CA . VAL D 2 12 ? 12.087 4.460 27.246 1.00 31.69 1158 VAL D CA 1
ATOM 886 C C . VAL D 2 12 ? 13.417 3.855 26.840 1.00 31.08 1158 VAL D C 1
ATOM 887 O O . VAL D 2 12 ? 13.803 2.783 27.307 1.00 31.42 1158 VAL D O 1
ATOM 891 N N . VAL D 2 13 ? 14.095 4.490 25.901 1.00 30.32 1159 VAL D N 1
ATOM 892 C CA . VAL D 2 13 ? 15.370 3.985 25.395 1.00 29.98 1159 VAL D CA 1
ATOM 893 C C . VAL D 2 13 ? 16.503 4.801 26.002 1.00 29.81 1159 VAL D C 1
ATOM 894 O O . VAL D 2 13 ? 16.376 5.999 26.283 1.00 28.60 1159 VAL D O 1
ATOM 898 N N . ASN D 2 14 ? 17.637 4.146 26.188 1.00 30.70 1160 ASN D N 1
ATOM 899 C CA . ASN D 2 14 ? 18.837 4.834 26.632 1.00 31.68 1160 ASN D CA 1
ATOM 900 C C . ASN D 2 14 ? 20.032 4.323 25.871 1.00 30.74 1160 ASN D C 1
ATOM 901 O O . ASN D 2 14 ? 20.586 3.260 26.204 1.00 31.68 1160 ASN D O 1
ATOM 906 N N . ILE D 2 15 ? 20.405 5.066 24.844 1.00 30.06 1161 ILE D N 1
ATOM 907 C CA . ILE D 2 15 ? 21.587 4.783 24.079 1.00 29.88 1161 ILE D CA 1
ATOM 908 C C . ILE D 2 15 ? 22.603 5.908 24.252 1.00 30.84 1161 ILE D C 1
ATOM 909 O O . ILE D 2 15 ? 23.439 6.107 23.401 1.00 30.88 1161 ILE D O 1
ATOM 914 N N . GLN D 2 16 ? 22.527 6.657 25.340 1.00 32.47 1162 GLN D N 1
ATOM 915 C CA . GLN D 2 16 ? 23.503 7.732 25.538 1.00 33.71 1162 GLN D CA 1
ATOM 916 C C . GLN D 2 16 ? 24.952 7.254 25.512 1.00 33.54 1162 GLN D C 1
ATOM 917 O O . GLN D 2 16 ? 25.817 7.943 24.977 1.00 33.05 1162 GLN D O 1
ATOM 923 N N . LYS D 2 17 ? 25.216 6.077 26.047 1.00 34.46 1163 LYS D N 1
ATOM 924 C CA . LYS D 2 17 ? 26.598 5.595 26.110 1.00 35.87 1163 LYS D CA 1
ATOM 925 C C . LYS D 2 17 ? 27.162 5.364 24.713 1.00 35.50 1163 LYS D C 1
ATOM 926 O O . LYS D 2 17 ? 28.311 5.707 24.430 1.00 35.95 1163 LYS D O 1
ATOM 932 N N . GLU D 2 18 ? 26.316 4.835 23.824 1.00 35.16 1164 GLU D N 1
ATOM 933 C CA . GLU D 2 18 ? 26.680 4.553 22.450 1.00 33.76 1164 GLU D CA 1
ATOM 934 C C . GLU D 2 18 ? 26.844 5.850 21.685 1.00 32.84 1164 GLU D C 1
ATOM 935 O O . GLU D 2 18 ? 27.758 5.957 20.863 1.00 33.20 1164 GLU D O 1
ATOM 941 N N . ILE D 2 19 ? 25.968 6.824 21.940 1.00 32.23 1165 ILE D N 1
ATOM 942 C CA . ILE D 2 19 ? 26.041 8.138 21.294 1.00 32.86 1165 ILE D CA 1
ATOM 943 C C . ILE D 2 19 ? 27.367 8.803 21.652 1.00 33.71 1165 ILE D C 1
ATOM 944 O O . ILE D 2 19 ? 28.055 9.333 20.798 1.00 32.82 1165 ILE D O 1
ATOM 949 N N . ASP D 2 20 ? 27.723 8.673 22.915 1.00 35.43 1166 ASP D N 1
ATOM 950 C CA . ASP D 2 20 ? 28.903 9.357 23.447 1.00 37.29 1166 ASP D CA 1
ATOM 951 C C . ASP D 2 20 ? 30.171 8.688 22.958 1.00 37.47 1166 ASP D C 1
ATOM 952 O O . ASP D 2 20 ? 31.122 9.348 22.530 1.00 37.05 1166 ASP D O 1
ATOM 959 N N . ARG D 2 21 ? 30.148 7.369 22.962 1.00 37.78 1167 ARG D N 1
ATOM 960 C CA . ARG D 2 21 ? 31.252 6.553 22.478 1.00 38.34 1167 ARG D CA 1
ATOM 961 C C . ARG D 2 21 ? 31.548 6.813 21.001 1.00 37.48 1167 ARG D C 1
ATOM 962 O O . ARG D 2 21 ? 32.722 6.897 20.616 1.00 36.11 1167 ARG D O 1
ATOM 970 N N . LEU D 2 22 ? 30.509 6.968 20.166 1.00 35.07 1168 LEU D N 1
ATOM 971 C CA . LEU D 2 22 ? 30.771 7.280 18.776 1.00 34.66 1168 LEU D CA 1
ATOM 972 C C . LEU D 2 22 ? 31.480 8.627 18.598 1.00 34.85 1168 LEU D C 1
ATOM 973 O O . LEU D 2 22 ? 32.322 8.771 17.698 1.00 34.56 1168 LEU D O 1
ATOM 978 N N . ASN D 2 23 ? 31.144 9.595 19.434 1.00 34.61 1169 ASN D N 1
ATOM 979 C CA . ASN D 2 23 ? 31.771 10.920 19.338 1.00 35.51 1169 ASN D CA 1
ATOM 980 C C . ASN D 2 23 ? 33.225 10.830 19.824 1.00 36.93 1169 ASN D C 1
ATOM 981 O O . ASN D 2 23 ? 34.078 11.533 19.292 1.00 38.56 1169 ASN D O 1
ATOM 986 N N . GLU D 2 24 ? 33.480 9.944 20.795 1.00 38.52 1170 GLU D N 1
ATOM 987 C CA . GLU D 2 24 ? 34.818 9.706 21.363 1.00 40.94 1170 GLU D CA 1
ATOM 988 C C . GLU D 2 24 ? 35.720 9.107 20.288 1.00 40.53 1170 GLU D C 1
ATOM 989 O O . GLU D 2 24 ? 36.822 9.587 20.048 1.00 41.72 1170 GLU D O 1
ATOM 995 N N . VAL D 2 25 ? 35.233 8.052 19.651 1.00 39.78 1171 VAL D N 1
ATOM 996 C CA . VAL D 2 25 ? 35.961 7.284 18.661 1.00 39.53 1171 VAL D CA 1
ATOM 997 C C . VAL D 2 25 ? 36.283 8.124 17.431 1.00 38.31 1171 VAL D C 1
ATOM 998 O O . VAL D 2 25 ? 37.372 8.021 16.882 1.00 37.70 1171 VAL D O 1
ATOM 1002 N N . ALA D 2 26 ? 35.355 8.993 17.041 1.00 36.62 1172 ALA D N 1
ATOM 1003 C CA . ALA D 2 26 ? 35.536 9.897 15.919 1.00 37.25 1172 ALA D CA 1
ATOM 1004 C C . ALA D 2 26 ? 36.768 10.794 16.075 1.00 38.19 1172 ALA D C 1
ATOM 1005 O O . ALA D 2 26 ? 37.395 11.150 15.079 1.00 37.94 1172 ALA D O 1
ATOM 1007 N N . LYS D 2 27 ? 37.108 11.135 17.319 1.00 39.16 1173 LYS D N 1
ATOM 1008 C CA . LYS D 2 27 ? 38.319 11.918 17.624 1.00 40.30 1173 LYS D CA 1
ATOM 1009 C C . LYS D 2 27 ? 39.657 11.167 17.489 1.00 40.50 1173 LYS D C 1
ATOM 1010 O O . LYS D 2 27 ? 40.703 11.811 17.353 1.00 39.99 1173 LYS D O 1
ATOM 1016 N N . ASN D 2 28 ? 39.624 9.841 17.587 1.00 40.96 1174 ASN D N 1
ATOM 1017 C CA . ASN D 2 28 ? 40.823 8.987 17.655 1.00 41.30 1174 ASN D CA 1
ATOM 1018 C C . ASN D 2 28 ? 40.954 8.025 16.487 1.00 41.95 1174 ASN D C 1
ATOM 1019 O O . ASN D 2 28 ? 41.583 6.979 16.599 1.00 40.91 1174 ASN D O 1
ATOM 1024 N N . LEU D 2 29 ? 40.331 8.363 15.366 1.00 43.27 1175 LEU D N 1
ATOM 1025 C CA . LEU D 2 29 ? 40.318 7.492 14.209 1.00 44.47 1175 LEU D CA 1
ATOM 1026 C C . LEU D 2 29 ? 41.706 7.263 13.569 1.00 45.00 1175 LEU D C 1
ATOM 1027 O O . LEU D 2 29 ? 41.951 6.213 13.010 1.00 45.37 1175 LEU D O 1
ATOM 1032 N N . ASN D 2 30 ? 42.615 8.228 13.691 1.00 45.30 1176 ASN D N 1
ATOM 1033 C CA . ASN D 2 30 ? 44.006 8.059 13.248 1.00 46.10 1176 ASN D CA 1
ATOM 1034 C C . ASN D 2 30 ? 44.760 6.782 13.730 1.00 45.75 1176 ASN D C 1
ATOM 1035 O O . ASN D 2 30 ? 45.702 6.357 13.066 1.00 46.42 1176 ASN D O 1
ATOM 1040 N N . GLU D 2 31 ? 44.342 6.163 14.839 1.00 44.88 1177 GLU D N 1
ATOM 1041 C CA . GLU D 2 31 ? 44.977 4.923 15.321 1.00 44.66 1177 GLU D CA 1
ATOM 1042 C C . GLU D 2 31 ? 44.527 3.716 14.494 1.00 43.12 1177 GLU D C 1
ATOM 1043 O O . GLU D 2 31 ? 45.129 2.638 14.579 1.00 43.93 1177 GLU D O 1
ATOM 1049 N N . SER D 2 32 ? 43.457 3.907 13.719 1.00 41.18 1178 SER D N 1
ATOM 1050 C CA . SER D 2 32 ? 42.883 2.877 12.839 1.00 40.38 1178 SER D CA 1
ATOM 1051 C C . SER D 2 32 ? 43.290 3.071 11.404 1.00 37.65 1178 SER D C 1
ATOM 1052 O O . SER D 2 32 ? 42.913 2.243 10.565 1.00 40.05 1178 SER D O 1
ATOM 1055 N N . LEU D 2 33 ? 43.978 4.175 11.081 1.00 34.03 1179 LEU D N 1
ATOM 1056 C CA . LEU D 2 33 ? 44.318 4.458 9.680 1.00 32.34 1179 LEU D CA 1
ATOM 1057 C C . LEU D 2 33 ? 45.827 4.500 9.424 1.00 30.54 1179 LEU D C 1
ATOM 1058 O O . LEU D 2 33 ? 46.632 4.733 10.325 1.00 30.46 1179 LEU D O 1
ATOM 1063 N N . ILE D 2 34 ? 46.210 4.275 8.180 1.00 29.23 1180 ILE D N 1
ATOM 1064 C CA . ILE D 2 34 ? 47.585 4.428 7.793 1.00 29.22 1180 ILE D CA 1
ATOM 1065 C C . ILE D 2 34 ? 47.747 5.867 7.335 1.00 30.95 1180 ILE D C 1
ATOM 1066 O O . ILE D 2 34 ? 47.431 6.228 6.193 1.00 33.18 1180 ILE D O 1
ATOM 1071 N N . ASP D 2 35 ? 48.215 6.684 8.251 1.00 31.54 1181 ASP D N 1
ATOM 1072 C CA . ASP D 2 35 ? 48.483 8.083 7.957 1.00 33.43 1181 ASP D CA 1
ATOM 1073 C C . ASP D 2 35 ? 50.014 8.294 8.004 1.00 33.59 1181 ASP D C 1
ATOM 1074 O O . ASP D 2 35 ? 50.795 7.319 8.046 1.00 33.52 1181 ASP D O 1
ATOM 1079 N N . LEU D 2 36 ? 50.482 9.542 7.998 1.00 33.93 1182 LEU D N 1
ATOM 1080 C CA . LEU D 2 36 ? 51.939 9.757 7.979 1.00 34.82 1182 LEU D CA 1
ATOM 1081 C C . LEU D 2 36 ? 52.669 9.264 9.242 1.00 34.71 1182 LEU D C 1
ATOM 1082 O O . LEU D 2 36 ? 53.797 8.785 9.119 1.00 34.44 1182 LEU D O 1
ATOM 1087 N N . GLN D 2 37 ? 52.028 9.325 10.410 1.00 34.93 1183 GLN D N 1
ATOM 1088 C CA . GLN D 2 37 ? 52.610 8.824 11.652 1.00 34.82 1183 GLN D CA 1
ATOM 1089 C C . GLN D 2 37 ? 52.768 7.293 11.612 1.00 32.97 1183 GLN D C 1
ATOM 1090 O O . GLN D 2 37 ? 53.798 6.737 12.057 1.00 31.60 1183 GLN D O 1
ATOM 1096 N N . GLU D 2 38 ? 51.753 6.608 11.092 1.00 31.26 1184 GLU D N 1
ATOM 1097 C CA . GLU D 2 38 ? 51.881 5.147 10.931 1.00 29.92 1184 GLU D CA 1
ATOM 1098 C C . GLU D 2 38 ? 53.003 4.853 9.918 1.00 29.07 1184 GLU D C 1
ATOM 1099 O O . GLU D 2 38 ? 53.775 3.914 10.080 1.00 28.20 1184 GLU D O 1
ATOM 1105 N N . LEU D 2 39 ? 53.145 5.655 8.869 1.00 29.19 1185 LEU D N 1
ATOM 1106 C CA . LEU D 2 39 ? 54.256 5.395 7.951 1.00 29.12 1185 LEU D CA 1
ATOM 1107 C C . LEU D 2 39 ? 55.621 5.641 8.651 1.00 28.26 1185 LEU D C 1
ATOM 1108 O O . LEU D 2 39 ? 56.615 5.040 8.296 1.00 29.73 1185 LEU D O 1
ATOM 1113 N N . GLY D 2 40 ? 55.651 6.540 9.611 1.00 29.60 1186 GLY D N 1
ATOM 1114 C CA . GLY D 2 40 ? 56.889 6.761 10.376 1.00 29.96 1186 GLY D CA 1
ATOM 1115 C C . GLY D 2 40 ? 57.294 5.543 11.204 1.00 30.19 1186 GLY D C 1
ATOM 1116 O O . GLY D 2 40 ? 58.493 5.229 11.315 1.00 30.96 1186 GLY D O 1
ATOM 1117 N N . LY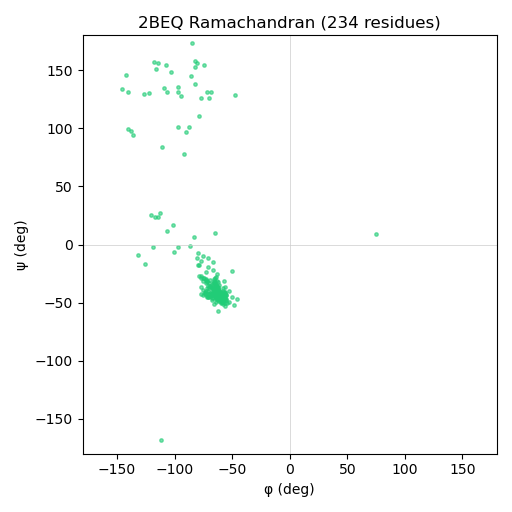S D 2 41 ? 56.318 4.850 11.769 1.00 30.17 1187 LYS D N 1
ATOM 1118 C CA . LYS D 2 41 ? 56.533 3.605 12.511 1.00 30.37 1187 LYS D CA 1
ATOM 1119 C C . LYS D 2 41 ? 57.026 2.471 11.578 1.00 30.01 1187 LYS D C 1
ATOM 1120 O O . LYS D 2 41 ? 57.948 1.706 11.924 1.00 30.61 1187 LYS D O 1
ATOM 1126 N N . TYR D 2 42 ? 56.431 2.406 10.383 1.00 28.61 1188 TYR D N 1
ATOM 1127 C CA . TYR D 2 42 ? 56.889 1.568 9.316 1.00 27.17 1188 TYR D CA 1
ATOM 1128 C C . TYR D 2 42 ? 58.349 1.880 8.932 1.00 28.35 1188 TYR D C 1
ATOM 1129 O O . TYR D 2 42 ? 59.138 0.969 8.767 1.00 27.40 1188 TYR D O 1
ATOM 1138 N N . GLU D 2 43 ? 58.664 3.147 8.717 1.00 28.67 1189 GLU D N 1
ATOM 1139 C CA . GLU D 2 43 ? 60.029 3.564 8.337 1.00 30.75 1189 GLU D CA 1
ATOM 1140 C C . GLU D 2 43 ? 61.086 3.096 9.367 1.00 32.41 1189 GLU D C 1
ATOM 1141 O O . GLU D 2 43 ? 62.190 2.628 9.026 1.00 31.73 1189 GLU D O 1
ATOM 1147 N N . GLN D 2 44 ? 60.713 3.207 10.633 1.00 33.27 1190 GLN D N 1
ATOM 1148 C CA . GLN D 2 44 ? 61.592 2.737 11.722 1.00 34.72 1190 GLN D CA 1
ATOM 1149 C C . GLN D 2 44 ? 61.790 1.216 11.668 1.00 34.26 1190 GLN D C 1
ATOM 1150 O O . GLN D 2 44 ? 62.915 0.691 11.846 1.00 34.42 1190 GLN D O 1
ATOM 1156 N N . TYR D 2 45 ? 60.722 0.498 11.351 1.00 32.17 1191 TYR D N 1
ATOM 1157 C CA . TYR D 2 45 ? 60.804 -0.926 11.196 1.00 31.75 1191 TYR D CA 1
ATOM 1158 C C . TYR D 2 45 ? 61.744 -1.244 10.057 1.00 32.34 1191 TYR D C 1
ATOM 1159 O O . TYR D 2 45 ? 62.621 -2.059 10.233 1.00 32.38 1191 TYR D O 1
ATOM 1168 N N . ILE D 2 46 ? 61.592 -0.566 8.914 1.00 32.35 1192 ILE D N 1
ATOM 1169 C CA . ILE D 2 46 ? 62.207 -1.017 7.664 1.00 35.15 1192 ILE D CA 1
ATOM 1170 C C . ILE D 2 46 ? 63.690 -0.662 7.587 1.00 37.59 1192 ILE D C 1
ATOM 1171 O O . ILE D 2 46 ? 64.423 -1.250 6.764 1.00 38.81 1192 ILE D O 1
ATOM 1176 N N . LYS D 2 47 ? 64.153 0.271 8.415 1.00 39.94 1193 LYS D N 1
ATOM 1177 C CA . LYS D 2 47 ? 65.586 0.610 8.409 1.00 42.32 1193 LYS D CA 1
ATOM 1178 C C . LYS D 2 47 ? 66.337 -0.540 9.126 1.00 42.81 1193 LYS D C 1
ATOM 1179 O O . LYS D 2 47 ? 67.218 -0.349 9.964 1.00 44.34 1193 LYS D O 1
ATOM 1186 C C . LEU E 2 2 ? -12.345 12.735 27.825 1.00 47.59 1148 LEU E C 1
ATOM 1187 O O . LEU E 2 2 ? -12.329 12.856 29.065 1.00 49.85 1148 LEU E O 1
ATOM 1188 N N . GLY E 2 3 ? -11.952 13.724 27.020 1.00 46.83 1149 GLY E N 1
ATOM 1189 C CA . GLY E 2 3 ? -10.576 14.124 26.907 1.00 47.50 1149 GLY E CA 1
ATOM 1190 C C . GLY E 2 3 ? -10.105 15.462 27.441 1.00 47.65 1149 GLY E C 1
ATOM 1191 O O . GLY E 2 3 ? -10.005 16.422 26.680 1.00 48.88 1149 GLY E O 1
ATOM 1192 N N . ASP E 2 4 ? -9.803 15.527 28.753 1.00 48.28 1150 ASP E N 1
ATOM 1193 C CA . ASP E 2 4 ? -8.804 16.485 29.228 1.00 48.21 1150 ASP E CA 1
ATOM 1194 C C . ASP E 2 4 ? -7.440 16.090 28.616 1.00 46.54 1150 ASP E C 1
ATOM 1195 O O . ASP E 2 4 ? -6.390 16.632 28.982 1.00 47.67 1150 ASP E O 1
ATOM 1200 N N . ILE E 2 5 ? -7.520 15.141 27.666 1.00 44.14 1151 ILE E N 1
ATOM 1201 C CA . ILE E 2 5 ? -6.420 14.489 26.964 1.00 41.91 1151 ILE E CA 1
ATOM 1202 C C . ILE E 2 5 ? -6.118 15.117 25.594 1.00 40.51 1151 ILE E C 1
ATOM 1203 O O . ILE E 2 5 ? -5.185 14.687 24.916 1.00 37.87 1151 ILE E O 1
ATOM 1208 N N . SER E 2 6 ? -6.895 16.113 25.189 1.00 39.13 1152 SER E N 1
ATOM 1209 C CA . SER E 2 6 ? -6.773 16.668 23.834 1.00 38.79 1152 SER E CA 1
ATOM 1210 C C . SER E 2 6 ? -5.430 17.310 23.571 1.00 38.07 1152 SER E C 1
ATOM 1211 O O . SER E 2 6 ? -4.997 17.411 22.407 1.00 39.04 1152 SER E O 1
ATOM 1214 N N . GLY E 2 7 ? -4.776 17.754 24.646 1.00 36.00 1153 GLY E N 1
ATOM 1215 C CA . GLY E 2 7 ? -3.433 18.313 24.589 1.00 34.51 1153 GLY E CA 1
ATOM 1216 C C . GLY E 2 7 ? -2.262 17.358 24.417 1.00 33.27 1153 GLY E C 1
ATOM 1217 O O . GLY E 2 7 ? -1.134 17.787 24.155 1.00 34.01 1153 GLY E O 1
ATOM 1218 N N . ILE E 2 8 ? -2.516 16.056 24.538 1.00 31.20 1154 ILE E N 1
ATOM 1219 C CA . ILE E 2 8 ? -1.430 15.083 24.406 1.00 30.27 1154 ILE E CA 1
ATOM 1220 C C . ILE E 2 8 ? -1.029 15.019 22.946 1.00 29.00 1154 ILE E C 1
ATOM 1221 O O . ILE E 2 8 ? -1.876 14.835 22.068 1.00 29.95 1154 ILE E O 1
ATOM 1226 N N . ASN E 2 9 ? 0.279 15.105 22.689 1.00 28.85 1155 ASN E N 1
ATOM 1227 C CA . ASN E 2 9 ? 0.772 15.018 21.336 1.00 29.08 1155 ASN E CA 1
ATOM 1228 C C . ASN E 2 9 ? 2.093 14.255 21.205 1.00 26.21 1155 ASN E C 1
ATOM 1229 O O . ASN E 2 9 ? 2.986 14.319 22.097 1.00 27.42 1155 ASN E O 1
ATOM 1234 N N . ALA E 2 10 ? 2.205 13.566 20.071 1.00 25.11 1156 ALA E N 1
ATOM 1235 C CA . ALA E 2 10 ? 3.435 12.866 19.697 1.00 24.38 1156 ALA E CA 1
ATOM 1236 C C . ALA E 2 10 ? 4.233 13.749 18.761 1.00 23.93 1156 ALA E C 1
ATOM 1237 O O . ALA E 2 10 ? 3.674 14.350 17.832 1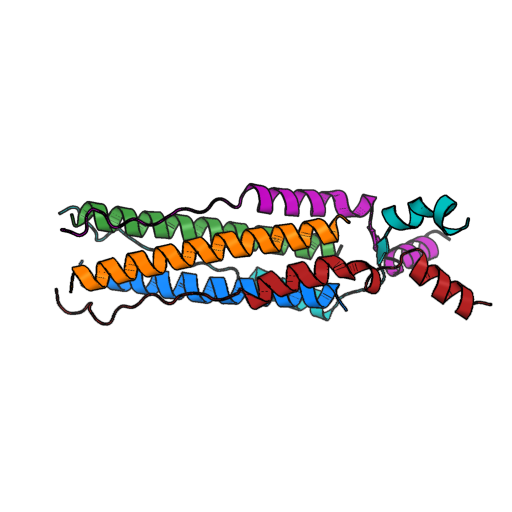.00 24.82 1156 ALA E O 1
ATOM 1239 N N . SER E 2 11 ? 5.532 13.818 19.030 1.00 24.26 1157 SER E N 1
ATOM 1240 C CA . SER E 2 11 ? 6.497 14.544 18.217 1.00 26.32 1157 SER E CA 1
ATOM 1241 C C . SER E 2 11 ? 6.947 13.737 17.019 1.00 25.10 1157 SER E C 1
ATOM 1242 O O . SER E 2 11 ? 6.818 12.539 17.003 1.00 24.22 1157 SER E O 1
ATOM 1245 N N . VAL E 2 12 ? 7.444 14.441 16.011 1.00 25.57 1158 VAL E N 1
ATOM 1246 C CA . VAL E 2 12 ? 7.947 13.810 14.788 1.00 25.69 1158 VAL E CA 1
ATOM 1247 C C . VAL E 2 12 ? 9.462 14.078 14.704 1.00 25.96 1158 VAL E C 1
ATOM 1248 O O . VAL E 2 12 ? 9.978 15.018 15.295 1.00 25.97 1158 VAL E O 1
ATOM 1252 N N . VAL E 2 13 ? 10.166 13.216 13.979 1.00 24.21 1159 VAL E N 1
ATOM 1253 C CA . VAL E 2 13 ? 11.608 13.314 13.843 1.00 24.38 1159 VAL E CA 1
ATOM 1254 C C . VAL E 2 13 ? 11.956 13.580 12.395 1.00 23.02 1159 VAL E C 1
ATOM 1255 O O . VAL E 2 13 ? 11.322 13.083 11.455 1.00 23.17 1159 VAL E O 1
ATOM 1259 N N . ASN E 2 14 ? 13.074 14.262 12.217 1.00 24.53 1160 ASN E N 1
ATOM 1260 C CA . ASN E 2 14 ? 13.608 14.497 10.885 1.00 25.08 1160 ASN E CA 1
ATOM 1261 C C . ASN E 2 14 ? 15.132 14.364 10.944 1.00 24.02 1160 ASN E C 1
ATOM 1262 O O . ASN E 2 14 ? 15.824 15.237 11.431 1.00 26.78 1160 ASN E O 1
ATOM 1267 N N . ILE E 2 15 ? 15.601 13.192 10.523 1.00 23.80 1161 ILE E N 1
ATOM 1268 C CA . ILE E 2 15 ? 17.018 12.894 10.336 1.00 23.11 1161 ILE E CA 1
ATOM 1269 C C . ILE E 2 15 ? 17.385 12.687 8.909 1.00 25.56 1161 ILE E C 1
ATOM 1270 O O . ILE E 2 15 ? 18.399 12.034 8.581 1.00 25.46 1161 ILE E O 1
ATOM 1275 N N . GLN E 2 16 ? 16.622 13.308 8.007 1.00 25.35 1162 GLN E N 1
ATOM 1276 C CA . GLN E 2 16 ? 16.896 13.096 6.613 1.00 27.10 1162 GLN E CA 1
ATOM 1277 C C . GLN E 2 16 ? 18.244 13.671 6.191 1.00 28.46 1162 GLN E C 1
ATOM 1278 O O . GLN E 2 16 ? 18.901 13.115 5.308 1.00 28.89 1162 GLN E O 1
ATOM 1284 N N . LYS E 2 17 ? 18.660 14.772 6.792 1.00 28.28 1163 LYS E N 1
ATOM 1285 C CA . LYS E 2 17 ? 19.937 15.384 6.388 1.00 30.43 1163 LYS E CA 1
ATOM 1286 C C . LYS E 2 17 ? 21.059 14.401 6.713 1.00 29.60 1163 LYS E C 1
ATOM 1287 O O . LYS E 2 17 ? 22.031 14.229 5.946 1.00 30.60 1163 LYS E O 1
ATOM 1293 N N . GLU E 2 18 ? 20.946 13.778 7.874 1.00 28.17 1164 GLU E N 1
ATOM 1294 C CA . GLU E 2 18 ? 21.950 12.832 8.327 1.00 27.27 1164 GLU E CA 1
ATOM 1295 C C . GLU E 2 18 ? 21.996 11.573 7.453 1.00 26.73 1164 GLU E C 1
ATOM 1296 O O . GLU E 2 18 ? 23.064 11.116 7.027 1.00 27.82 1164 GLU E O 1
ATOM 1302 N N . ILE E 2 19 ? 20.837 11.009 7.153 1.00 25.36 1165 ILE E N 1
ATOM 1303 C CA . ILE E 2 19 ? 20.771 9.863 6.280 1.00 26.71 1165 ILE E CA 1
ATOM 1304 C C . ILE E 2 19 ? 21.396 10.177 4.929 1.00 29.81 1165 ILE E C 1
ATOM 1305 O O . ILE E 2 19 ? 22.128 9.359 4.368 1.00 32.15 1165 ILE E O 1
ATOM 1310 N N . ASP E 2 20 ? 21.044 11.338 4.390 1.00 31.10 1166 ASP E N 1
ATOM 1311 C CA . ASP E 2 20 ? 21.564 11.742 3.083 1.00 31.52 1166 ASP E CA 1
ATOM 1312 C C . ASP E 2 20 ? 23.089 11.886 3.107 1.00 31.67 1166 ASP E C 1
ATOM 1313 O O . ASP E 2 20 ? 23.776 11.486 2.171 1.00 32.75 1166 ASP E O 1
ATOM 1318 N N . ARG E 2 21 ? 23.594 12.503 4.139 1.00 31.85 1167 ARG E N 1
ATOM 1319 C CA . ARG E 2 21 ? 25.027 12.735 4.298 1.00 33.06 1167 ARG E CA 1
ATOM 1320 C C . ARG E 2 21 ? 25.790 11.422 4.393 1.00 31.82 1167 ARG E C 1
ATOM 1321 O O . ARG E 2 21 ? 26.853 11.286 3.777 1.00 31.87 1167 ARG E O 1
ATOM 1329 N N . LEU E 2 22 ? 25.275 10.448 5.140 1.00 29.70 1168 LEU E N 1
ATOM 1330 C CA . LEU E 2 22 ? 25.910 9.103 5.153 1.00 28.36 1168 LEU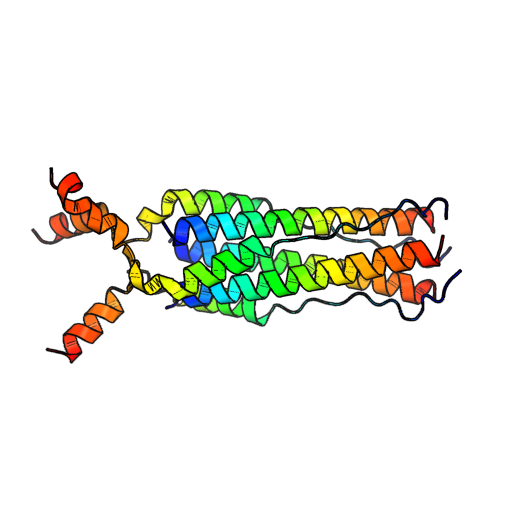 E CA 1
ATOM 1331 C C . LEU E 2 22 ? 26.002 8.505 3.743 1.00 28.84 1168 LEU E C 1
ATOM 1332 O O . LEU E 2 22 ? 27.036 7.949 3.327 1.00 28.89 1168 LEU E O 1
ATOM 1337 N N . ASN E 2 23 ? 24.929 8.592 2.988 1.00 28.38 1169 ASN E N 1
ATOM 1338 C CA . ASN E 2 23 ? 24.908 8.033 1.629 1.00 29.22 1169 ASN E CA 1
ATOM 1339 C C . ASN E 2 23 ? 25.890 8.757 0.712 1.00 30.70 1169 ASN E C 1
ATOM 1340 O O . ASN E 2 23 ? 26.435 8.133 -0.193 1.00 32.72 1169 ASN E O 1
ATOM 1345 N N . GLU E 2 24 ? 26.077 10.052 0.907 1.00 31.02 1170 GLU E N 1
ATOM 1346 C CA . GLU E 2 24 ? 26.977 10.853 0.062 1.00 32.61 1170 GLU E CA 1
ATOM 1347 C C . GLU E 2 24 ? 28.419 10.535 0.394 1.00 32.45 1170 GLU E C 1
ATOM 1348 O O . GLU E 2 24 ? 29.262 10.430 -0.506 1.00 32.51 1170 GLU E O 1
ATOM 1354 N N . VAL E 2 25 ? 28.710 10.392 1.681 1.00 31.47 1171 VAL E N 1
ATOM 1355 C CA . VAL E 2 25 ? 30.029 9.916 2.129 1.00 30.65 1171 VAL E CA 1
ATOM 1356 C C . VAL E 2 25 ? 30.336 8.564 1.546 1.00 30.50 1171 VAL E C 1
ATOM 1357 O O . VAL E 2 25 ? 31.391 8.387 0.963 1.00 30.45 1171 VAL E O 1
ATOM 1361 N N . ALA E 2 26 ? 29.387 7.640 1.611 1.00 28.88 1172 ALA E N 1
ATOM 1362 C CA . ALA E 2 26 ? 29.590 6.308 1.062 1.00 29.49 1172 ALA E CA 1
ATOM 1363 C C . ALA E 2 26 ? 29.887 6.328 -0.434 1.00 29.45 1172 ALA E C 1
ATOM 1364 O O . ALA E 2 26 ? 30.828 5.699 -0.896 1.00 29.22 1172 ALA E O 1
ATOM 1366 N N . LYS E 2 27 ? 29.059 7.040 -1.176 1.00 29.17 1173 LYS E N 1
ATOM 1367 C CA . LYS E 2 27 ? 29.174 7.078 -2.640 1.00 30.89 1173 LYS E CA 1
ATOM 1368 C C . LYS E 2 27 ? 30.603 7.458 -3.092 1.00 29.80 1173 LYS E C 1
ATOM 1369 O O . LYS E 2 27 ? 31.146 6.902 -4.009 1.00 29.08 1173 LYS E O 1
ATOM 1375 N N . ASN E 2 28 ? 31.202 8.398 -2.385 1.00 29.93 1174 ASN E N 1
ATOM 1376 C CA . ASN E 2 28 ? 32.433 9.033 -2.825 1.00 30.53 1174 ASN E CA 1
ATOM 1377 C C . ASN E 2 28 ? 33.659 8.593 -2.030 1.00 30.68 1174 ASN E C 1
ATOM 1378 O O . ASN E 2 28 ? 34.721 9.176 -2.173 1.00 31.62 1174 ASN E O 1
ATOM 1383 N N . LEU E 2 29 ? 33.532 7.546 -1.214 1.00 29.93 1175 LEU E N 1
ATOM 1384 C CA . LEU E 2 29 ? 34.580 7.232 -0.258 1.00 30.59 1175 LEU E CA 1
ATOM 1385 C C . LEU E 2 29 ? 35.901 6.835 -0.916 1.00 30.67 1175 LEU E C 1
ATOM 1386 O O . LEU E 2 29 ? 36.957 7.030 -0.338 1.00 30.38 1175 LEU E O 1
ATOM 1391 N N . ASN E 2 30 ? 35.817 6.283 -2.120 1.00 31.83 1176 ASN E N 1
ATOM 1392 C CA . ASN E 2 30 ? 36.995 5.758 -2.834 1.00 33.47 1176 ASN E CA 1
ATOM 1393 C C . ASN E 2 30 ? 37.912 6.834 -3.315 1.00 34.49 1176 ASN E C 1
ATOM 1394 O O . ASN E 2 30 ? 39.046 6.542 -3.716 1.00 35.15 1176 ASN E O 1
ATOM 1399 N N . GLU E 2 31 ? 37.476 8.087 -3.275 1.00 36.17 1177 GLU E N 1
ATOM 1400 C CA . GLU E 2 31 ? 38.364 9.149 -3.717 1.00 37.13 1177 GLU E CA 1
ATOM 1401 C C . GLU E 2 31 ? 39.392 9.509 -2.628 1.00 37.00 1177 GLU E C 1
ATOM 1402 O O . GLU E 2 31 ? 40.426 10.071 -2.946 1.00 38.87 1177 GLU E O 1
ATOM 1408 N N . SER E 2 32 ? 39.137 9.127 -1.375 1.00 34.83 1178 SER E N 1
ATOM 1409 C CA . SER E 2 32 ? 39.990 9.490 -0.224 1.00 34.74 1178 SER E CA 1
ATOM 1410 C C . SER E 2 32 ? 40.492 8.328 0.628 1.00 33.26 1178 SER E C 1
ATOM 1411 O O . SER E 2 32 ? 41.383 8.537 1.409 1.00 33.84 1178 SER E O 1
ATOM 1414 N N . LEU E 2 33 ? 39.902 7.152 0.512 1.00 31.74 1179 LEU E N 1
ATOM 1415 C CA . LEU E 2 33 ? 40.331 6.000 1.354 1.00 30.73 1179 LEU E CA 1
ATOM 1416 C C . LEU E 2 33 ? 40.645 4.818 0.452 1.00 29.52 1179 LEU E C 1
ATOM 1417 O O . LEU E 2 33 ? 39.815 4.449 -0.360 1.00 29.75 1179 LEU E O 1
ATOM 1422 N N . ILE E 2 34 ? 41.827 4.216 0.642 1.00 28.49 1180 ILE E N 1
ATOM 1423 C CA . ILE E 2 34 ? 42.307 3.090 -0.179 1.00 28.51 1180 ILE E CA 1
ATOM 1424 C C . ILE E 2 34 ? 42.583 1.920 0.741 1.00 28.50 1180 ILE E C 1
ATOM 1425 O O . ILE E 2 34 ? 43.261 2.074 1.755 1.00 28.49 1180 ILE E O 1
ATOM 1430 N N . ASP E 2 35 ? 42.063 0.764 0.380 1.00 28.23 1181 ASP E N 1
ATOM 1431 C CA . ASP E 2 35 ? 42.311 -0.486 1.061 1.00 28.50 1181 ASP E CA 1
ATOM 1432 C C . ASP E 2 35 ? 43.696 -0.990 0.590 1.00 28.68 1181 ASP E C 1
ATOM 1433 O O . ASP E 2 35 ? 43.884 -1.336 -0.579 1.00 28.09 1181 ASP E O 1
ATOM 1438 N N . LEU E 2 36 ? 44.664 -0.971 1.490 1.00 28.72 1182 LEU E N 1
ATOM 1439 C CA . LEU E 2 36 ? 46.054 -1.293 1.182 1.00 29.11 1182 LEU E CA 1
ATOM 1440 C C . LEU E 2 36 ? 46.137 -2.675 0.561 1.00 28.37 1182 LEU E C 1
ATOM 1441 O O . LEU E 2 36 ? 46.881 -2.888 -0.437 1.00 27.56 1182 LEU E O 1
ATOM 1446 N N . GLN E 2 37 ? 45.423 -3.624 1.166 1.00 28.50 1183 GLN E N 1
ATOM 1447 C CA . GLN E 2 37 ? 45.448 -5.028 0.709 1.00 29.79 1183 GLN E CA 1
ATOM 1448 C C . GLN E 2 37 ? 44.926 -5.154 -0.709 1.00 28.57 1183 GLN E C 1
ATOM 1449 O O . GLN E 2 37 ? 45.490 -5.905 -1.535 1.00 28.84 1183 GLN E O 1
ATOM 1455 N N . GLU E 2 38 ? 43.882 -4.391 -1.010 1.00 27.01 1184 GLU E N 1
ATOM 1456 C CA . GLU E 2 38 ? 43.238 -4.471 -2.342 1.00 26.77 1184 GLU E CA 1
ATOM 1457 C C . GLU E 2 38 ? 44.094 -3.788 -3.380 1.00 26.18 1184 GLU E C 1
ATOM 1458 O O . GLU E 2 38 ? 44.197 -4.232 -4.503 1.00 26.26 1184 GLU E O 1
ATOM 1464 N N . LEU E 2 39 ? 44.711 -2.665 -3.023 1.00 24.50 1185 LEU E N 1
ATOM 1465 C CA . LEU E 2 39 ? 45.659 -2.016 -3.924 1.00 24.02 1185 LEU E CA 1
ATOM 1466 C C . LEU E 2 39 ? 46.866 -2.930 -4.211 1.00 23.98 1185 LEU E C 1
ATOM 1467 O O . LEU E 2 39 ? 47.331 -3.018 -5.383 1.00 24.83 1185 LEU E O 1
ATOM 1472 N N . GLY E 2 40 ? 47.368 -3.605 -3.183 1.00 24.43 1186 GLY E N 1
ATOM 1473 C CA . GLY E 2 40 ? 48.497 -4.494 -3.327 1.00 25.33 1186 GLY E CA 1
ATOM 1474 C C . GLY E 2 40 ? 48.142 -5.628 -4.298 1.00 25.69 1186 GLY E C 1
ATOM 1475 O O . GLY E 2 40 ? 48.941 -5.970 -5.186 1.00 26.09 1186 GLY E O 1
ATOM 1476 N N . LYS E 2 41 ? 46.952 -6.180 -4.151 1.00 25.28 1187 LYS E N 1
ATOM 1477 C CA . LYS E 2 41 ? 46.594 -7.296 -5.024 1.00 27.37 1187 LYS E CA 1
ATOM 1478 C C . LYS E 2 41 ? 46.409 -6.841 -6.463 1.00 25.34 1187 LYS E C 1
ATOM 1479 O O . LYS E 2 41 ? 46.917 -7.510 -7.366 1.00 26.85 1187 LYS E O 1
ATOM 1485 N N . TYR E 2 42 ? 45.760 -5.703 -6.686 1.00 23.28 1188 TYR E N 1
ATOM 1486 C CA . TYR E 2 42 ? 45.623 -5.114 -8.025 1.00 23.14 1188 TYR E CA 1
ATOM 1487 C C . TYR E 2 42 ? 47.005 -4.889 -8.663 1.00 24.07 1188 TYR E C 1
ATOM 1488 O O . TYR E 2 42 ? 47.237 -5.210 -9.815 1.00 25.11 1188 TYR E O 1
ATOM 1497 N N . GLU E 2 43 ? 47.921 -4.249 -7.935 1.00 24.56 1189 GLU E N 1
ATOM 1498 C CA . GLU E 2 43 ? 49.250 -4.006 -8.487 1.00 24.53 1189 GLU E CA 1
ATOM 1499 C C . GLU E 2 43 ? 50.007 -5.305 -8.799 1.00 25.65 1189 GLU E C 1
ATOM 1500 O O . GLU E 2 43 ? 50.752 -5.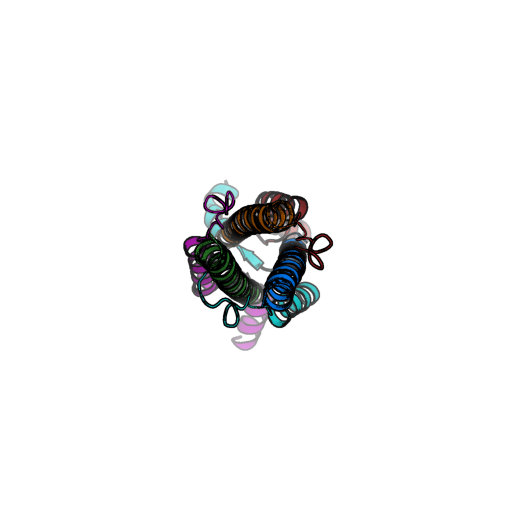349 -9.797 1.00 26.85 1189 GLU E O 1
ATOM 1506 N N . GLN E 2 44 ? 49.856 -6.317 -7.959 1.00 27.00 1190 GLN E N 1
ATOM 1507 C CA . GLN E 2 44 ? 50.471 -7.632 -8.216 1.00 27.93 1190 GLN E CA 1
ATOM 1508 C C . GLN E 2 44 ? 49.924 -8.190 -9.557 1.00 27.70 1190 GLN E C 1
ATOM 1509 O O . GLN E 2 44 ? 50.685 -8.730 -10.345 1.00 27.17 1190 GLN E O 1
ATOM 1515 N N . TYR E 2 45 ? 48.620 -8.058 -9.799 1.00 26.36 1191 TYR E N 1
ATOM 1516 C CA . TYR E 2 45 ? 47.978 -8.544 -11.058 1.00 25.51 1191 TYR E CA 1
ATOM 1517 C C . TYR E 2 45 ? 48.473 -7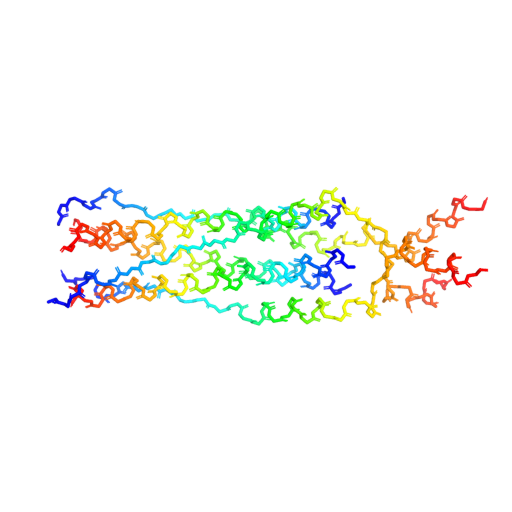.825 -12.306 1.00 26.97 1191 TYR E C 1
ATOM 1518 O O . TYR E 2 45 ? 48.783 -8.470 -13.304 1.00 25.62 1191 TYR E O 1
ATOM 1527 N N . ILE E 2 46 ? 48.596 -6.502 -12.224 1.00 27.10 1192 ILE E N 1
ATOM 1528 C CA . ILE E 2 46 ? 48.996 -5.648 -13.313 1.00 29.66 1192 ILE E CA 1
ATOM 1529 C C . ILE E 2 46 ? 50.443 -5.944 -13.686 1.00 30.32 1192 ILE E C 1
ATOM 1530 O O . ILE E 2 46 ? 50.787 -5.825 -14.853 1.00 30.57 1192 ILE E O 1
ATOM 1535 N N . LYS E 2 47 ? 51.293 -6.291 -12.712 1.00 31.61 1193 LYS E N 1
ATOM 1536 C CA . LYS E 2 47 ? 52.739 -6.410 -12.961 1.00 33.16 1193 LYS E CA 1
ATOM 1537 C C . LYS E 2 47 ? 53.126 -7.832 -13.336 1.00 32.85 1193 LYS E C 1
ATOM 1538 O O . LYS E 2 47 ? 54.159 -8.027 -13.993 1.00 33.46 1193 LYS E O 1
ATOM 1548 N N . LEU F 2 2 ? -17.125 10.307 19.476 1.00 41.40 1148 LEU F N 1
ATOM 1549 C CA . LEU F 2 2 ? -15.776 9.792 19.267 1.00 41.47 1148 LEU F CA 1
ATOM 1550 C C . LEU F 2 2 ? -15.656 9.222 17.837 1.00 41.68 1148 LEU F C 1
ATOM 1551 O O . LEU F 2 2 ? -16.584 8.551 17.339 1.00 41.36 1148 LEU F O 1
ATOM 1556 N N . GLY F 2 3 ? -14.520 9.474 17.180 1.00 41.21 1149 GLY F N 1
ATOM 1557 C CA . GLY F 2 3 ? -14.243 8.861 15.893 1.00 41.56 1149 GLY F CA 1
ATOM 1558 C C . GLY F 2 3 ? -13.869 7.380 15.985 1.00 42.62 1149 GLY F C 1
ATOM 1559 O O . GLY F 2 3 ? -13.363 6.914 16.997 1.00 41.82 1149 GLY F O 1
ATOM 1560 N N . ASP F 2 4 ? -14.120 6.651 14.906 1.00 42.40 1150 ASP F N 1
ATOM 1561 C CA . ASP F 2 4 ? -13.661 5.263 14.722 1.00 43.35 1150 ASP F CA 1
ATOM 1562 C C . ASP F 2 4 ? -12.166 5.148 15.074 1.00 42.40 1150 ASP F C 1
ATOM 1563 O O . ASP F 2 4 ? -11.371 5.933 14.606 1.00 42.19 1150 ASP F O 1
ATOM 1568 N N . ILE F 2 5 ? -11.800 4.201 15.930 1.00 42.54 1151 ILE F N 1
ATOM 1569 C CA . ILE F 2 5 ? -10.386 4.003 16.288 1.00 42.11 1151 ILE F CA 1
ATOM 1570 C C . ILE F 2 5 ? -9.898 2.624 15.895 1.00 42.58 1151 ILE F C 1
ATOM 1571 O O . ILE F 2 5 ? -8.731 2.298 16.094 1.00 41.36 1151 ILE F O 1
ATOM 1576 N N . SER F 2 6 ? -10.801 1.800 15.349 1.00 42.68 1152 SER F N 1
ATOM 1577 C CA . SER F 2 6 ? -10.491 0.395 15.064 1.00 43.00 1152 SER F CA 1
ATOM 1578 C C . SER F 2 6 ? -9.379 0.257 14.034 1.00 42.14 1152 SER F C 1
ATOM 1579 O O . SER F 2 6 ? -8.637 -0.726 14.076 1.00 44.17 1152 SER F O 1
ATOM 1582 N N . GLY F 2 7 ? -9.279 1.213 13.102 1.00 40.67 1153 GLY F N 1
ATOM 1583 C CA . GLY F 2 7 ? -8.286 1.178 12.050 1.00 39.75 1153 GLY F CA 1
ATOM 1584 C C . GLY F 2 7 ? -6.928 1.780 12.397 1.00 38.37 1153 GLY F C 1
ATOM 1585 O O . GLY F 2 7 ? -6.035 1.813 11.576 1.00 38.98 1153 GLY F O 1
ATOM 1586 N N . ILE F 2 8 ? -6.783 2.297 13.597 1.00 35.78 1154 ILE F N 1
ATOM 1587 C CA . ILE F 2 8 ? -5.497 2.876 14.013 1.00 33.93 1154 ILE F CA 1
ATOM 1588 C C . ILE F 2 8 ? -4.566 1.732 14.346 1.00 33.70 1154 ILE F C 1
ATOM 1589 O O . ILE F 2 8 ? -4.898 0.885 15.192 1.00 33.63 1154 ILE F O 1
ATOM 1594 N N . ASN F 2 9 ? -3.379 1.732 13.721 1.00 33.14 1155 ASN F N 1
ATOM 1595 C CA . ASN F 2 9 ? -2.394 0.696 13.951 1.00 33.51 1155 ASN F CA 1
ATOM 1596 C C . ASN F 2 9 ? -0.978 1.294 14.004 1.00 32.17 1155 ASN F C 1
ATOM 1597 O O . ASN F 2 9 ? -0.629 2.118 13.157 1.00 33.42 1155 ASN F O 1
ATOM 1602 N N . ALA F 2 10 ? -0.215 0.938 15.025 1.00 30.98 1156 ALA F N 1
ATOM 1603 C CA . ALA F 2 10 ? 1.227 1.272 15.057 1.00 30.81 1156 ALA F CA 1
ATOM 1604 C C . ALA F 2 10 ? 2.021 0.241 14.242 1.00 31.61 1156 ALA F C 1
ATOM 1605 O O . ALA F 2 10 ? 1.755 -0.966 14.319 1.00 31.63 1156 ALA F O 1
ATOM 1607 N N . SER F 2 11 ? 2.992 0.751 13.482 1.00 30.85 1157 SER F N 1
ATOM 1608 C CA . SER F 2 11 ? 3.882 -0.040 12.636 1.00 31.77 1157 SER F CA 1
ATOM 1609 C C . SER F 2 11 ? 5.019 -0.600 13.506 1.00 31.11 1157 SER F C 1
ATOM 1610 O O . SER F 2 11 ? 5.373 -0.039 14.529 1.00 27.46 1157 SER F O 1
ATOM 1613 N N . VAL F 2 12 ? 5.579 -1.732 13.103 1.00 31.84 1158 VAL F N 1
ATOM 1614 C CA . VAL F 2 12 ? 6.698 -2.367 13.773 1.00 33.02 1158 VAL F CA 1
ATOM 1615 C C . VAL F 2 12 ? 7.909 -2.197 12.850 1.00 32.46 1158 VAL F C 1
ATOM 1616 O O . VAL F 2 12 ? 7.771 -2.305 11.630 1.00 34.01 1158 VAL F O 1
ATOM 1620 N N . VAL F 2 13 ? 9.066 -1.813 13.418 1.00 30.19 1159 VAL F N 1
ATOM 1621 C CA . VAL F 2 13 ? 10.300 -1.698 12.641 1.00 27.93 1159 VAL F CA 1
ATOM 1622 C C . VAL F 2 13 ? 11.041 -3.053 12.550 1.00 26.78 1159 VAL F C 1
ATOM 1623 O O . VAL F 2 13 ? 11.007 -3.886 13.468 1.00 27.80 1159 VAL F O 1
ATOM 1627 N N . ASN F 2 14 ? 11.660 -3.255 11.409 1.00 27.38 1160 ASN F N 1
ATOM 1628 C CA . ASN F 2 14 ? 12.442 -4.453 11.150 1.00 27.65 1160 ASN F CA 1
ATOM 1629 C C . ASN F 2 14 ? 13.740 -4.093 10.488 1.00 26.65 1160 ASN F C 1
ATOM 1630 O O . ASN F 2 14 ? 13.790 -3.875 9.272 1.00 26.83 1160 ASN F O 1
ATOM 1635 N N . ILE F 2 15 ? 14.786 -3.927 11.302 1.00 26.16 1161 ILE F N 1
ATOM 1636 C CA . ILE F 2 15 ? 16.099 -3.552 10.802 1.00 26.35 1161 ILE F CA 1
ATOM 1637 C C . ILE F 2 15 ? 17.091 -4.629 11.188 1.00 27.15 1161 ILE F C 1
ATOM 1638 O O . ILE F 2 15 ? 18.287 -4.364 11.285 1.00 27.37 1161 ILE F O 1
ATOM 1643 N N . GLN F 2 16 ? 16.590 -5.857 11.383 1.00 28.63 1162 GLN F N 1
ATOM 1644 C CA . GLN F 2 16 ? 17.473 -6.938 11.789 1.00 29.46 1162 GLN F CA 1
ATOM 1645 C C . GLN F 2 16 ? 18.525 -7.250 10.783 1.00 28.95 1162 GLN F C 1
ATOM 1646 O O . GLN F 2 16 ? 19.650 -7.539 11.153 1.00 29.36 1162 GLN F O 1
ATOM 1652 N N . LYS F 2 17 ? 18.208 -7.168 9.508 1.00 30.85 1163 LYS F N 1
ATOM 1653 C CA . LYS F 2 17 ? 19.216 -7.494 8.514 1.00 32.10 1163 LYS F CA 1
ATOM 1654 C C . LYS F 2 17 ? 20.380 -6.502 8.558 1.00 31.23 1163 LYS F C 1
ATOM 1655 O O . LYS F 2 17 ? 21.533 -6.870 8.358 1.00 31.55 1163 LYS F O 1
ATOM 1661 N N . GLU F 2 18 ? 20.061 -5.237 8.831 1.00 29.51 1164 GLU F N 1
ATOM 1662 C CA . GLU F 2 18 ? 21.047 -4.197 8.855 1.00 28.32 1164 GLU F CA 1
ATOM 1663 C C . GLU F 2 18 ? 21.921 -4.348 10.053 1.00 27.15 1164 GLU F C 1
ATOM 1664 O O . GLU F 2 18 ? 23.123 -4.186 9.906 1.00 28.80 1164 GLU F O 1
ATOM 1670 N N . ILE F 2 19 ? 21.327 -4.596 11.234 1.00 27.43 1165 ILE F N 1
ATOM 1671 C CA . ILE F 2 19 ? 22.021 -4.803 12.495 1.00 27.91 1165 ILE F CA 1
ATOM 1672 C C . ILE F 2 19 ? 23.002 -5.963 12.332 1.00 29.76 1165 ILE F C 1
ATOM 1673 O O . ILE F 2 19 ? 24.172 -5.835 12.668 1.00 30.09 1165 ILE F O 1
ATOM 1678 N N . ASP F 2 20 ? 22.495 -7.026 11.717 1.00 30.59 1166 ASP F N 1
ATOM 1679 C CA . ASP F 2 20 ? 23.283 -8.256 11.501 1.00 32.33 1166 ASP F CA 1
ATOM 1680 C C . ASP F 2 20 ? 24.421 -8.044 10.530 1.00 31.79 1166 ASP F C 1
ATOM 1681 O O . ASP F 2 20 ? 25.532 -8.554 10.758 1.00 32.48 1166 ASP F O 1
ATOM 1686 N N . ARG F 2 21 ? 24.189 -7.276 9.464 1.00 31.11 1167 ARG F N 1
ATOM 1687 C CA . ARG F 2 21 ? 25.200 -7.005 8.492 1.00 30.86 1167 ARG F CA 1
ATOM 1688 C C . ARG F 2 21 ? 26.317 -6.157 9.087 1.00 31.25 1167 ARG F C 1
ATOM 1689 O O . ARG F 2 21 ? 27.482 -6.424 8.797 1.00 30.86 1167 ARG F O 1
ATOM 1697 N N . LEU F 2 22 ? 25.978 -5.139 9.906 1.00 30.34 1168 LEU F N 1
ATOM 1698 C CA . LEU F 2 22 ? 27.000 -4.377 10.605 1.00 29.40 1168 LEU F CA 1
ATOM 1699 C C . LEU F 2 22 ? 27.874 -5.286 11.458 1.00 30.88 1168 LEU F C 1
ATOM 1700 O O . LEU F 2 22 ? 29.086 -5.102 11.500 1.00 31.50 1168 LEU F O 1
ATOM 1705 N N . ASN F 2 23 ? 27.262 -6.245 12.123 1.00 32.93 1169 ASN F N 1
ATOM 1706 C CA . ASN F 2 23 ? 28.029 -7.131 13.021 1.00 33.93 1169 ASN F CA 1
ATOM 1707 C C . ASN F 2 23 ? 28.946 -8.046 12.220 1.00 35.74 1169 ASN F C 1
ATOM 1708 O O . ASN F 2 23 ? 30.091 -8.261 12.659 1.00 35.93 1169 ASN F O 1
ATOM 1713 N N . GLU F 2 24 ? 28.462 -8.474 11.043 1.00 37.38 1170 GLU F N 1
ATOM 1714 C CA . GLU F 2 24 ? 29.166 -9.357 10.075 1.00 39.93 1170 GLU F CA 1
ATOM 1715 C C . GLU F 2 24 ? 30.428 -8.672 9.582 1.00 40.33 1170 GLU F C 1
ATOM 1716 O O . GLU F 2 24 ? 31.536 -9.209 9.700 1.00 40.75 1170 GLU F O 1
ATOM 1722 N N . VAL F 2 25 ? 30.248 -7.480 9.009 1.00 40.02 1171 VAL F N 1
ATOM 1723 C CA . VAL F 2 25 ? 31.335 -6.662 8.484 1.00 40.59 1171 VAL F CA 1
ATOM 1724 C C . VAL F 2 25 ? 32.356 -6.343 9.576 1.00 41.34 1171 VAL F C 1
ATOM 1725 O O . VAL F 2 25 ? 33.568 -6.312 9.319 1.00 41.88 1171 VAL F O 1
ATOM 1729 N N . ALA F 2 26 ? 31.884 -6.115 10.793 1.00 41.97 1172 ALA F N 1
ATOM 1730 C CA . ALA F 2 26 ? 32.786 -5.733 11.857 1.00 42.92 1172 ALA F CA 1
ATOM 1731 C C . ALA F 2 26 ? 33.763 -6.896 12.121 1.00 44.54 1172 ALA F C 1
ATOM 1732 O O . ALA F 2 26 ? 34.974 -6.672 12.251 1.00 44.45 1172 ALA F O 1
ATOM 1734 N N . LYS F 2 27 ? 33.206 -8.101 12.173 1.00 45.37 1173 LYS F N 1
ATOM 1735 C CA . LYS F 2 27 ? 33.928 -9.350 12.463 1.00 46.77 1173 LYS F CA 1
ATOM 1736 C C . LYS F 2 27 ? 34.997 -9.633 11.394 1.00 47.22 1173 LYS F C 1
ATOM 1737 O O . LYS F 2 27 ? 36.056 -10.168 11.710 1.00 47.87 1173 LYS F O 1
ATOM 1743 N N . ASN F 2 28 ? 34.728 -9.217 10.162 1.00 47.85 1174 ASN F N 1
ATOM 1744 C CA . ASN F 2 28 ? 35.585 -9.464 8.994 1.00 49.04 1174 ASN F CA 1
ATOM 1745 C C . ASN F 2 28 ? 36.469 -8.308 8.540 1.00 48.76 1174 ASN F C 1
ATOM 1746 O O . ASN F 2 28 ? 36.978 -8.330 7.422 1.00 49.05 1174 ASN F O 1
ATOM 1751 N N . LEU F 2 29 ? 36.678 -7.312 9.390 1.00 49.34 1175 LEU F N 1
ATOM 1752 C CA . LEU F 2 29 ? 37.205 -6.020 8.938 1.00 49.64 1175 LEU F CA 1
ATOM 1753 C C . LEU F 2 29 ? 38.684 -6.073 8.501 1.00 50.03 1175 LEU F C 1
ATOM 1754 O O . LEU F 2 29 ? 39.534 -6.492 9.274 1.00 49.41 1175 LEU F O 1
ATOM 1759 N N . ASN F 2 30 ? 38.950 -5.608 7.277 1.00 50.77 1176 ASN F N 1
ATOM 1760 C CA . ASN F 2 30 ? 40.306 -5.357 6.751 1.00 51.22 1176 ASN F CA 1
ATOM 1761 C C . ASN F 2 30 ? 40.744 -3.932 7.115 1.00 51.36 1176 ASN F C 1
ATOM 1762 O O . ASN F 2 30 ? 40.344 -2.923 6.495 1.00 52.23 1176 ASN F O 1
ATOM 1767 N N . GLU F 2 31 ? 41.574 -3.859 8.147 1.00 50.70 1177 GLU F N 1
ATOM 1768 C CA . GLU F 2 31 ? 41.802 -2.616 8.871 1.00 49.86 1177 GLU F CA 1
ATOM 1769 C C . GLU F 2 31 ? 42.768 -1.657 8.170 1.00 47.61 1177 GLU F C 1
ATOM 1770 O O . GLU F 2 31 ? 42.933 -0.515 8.626 1.00 49.04 1177 GLU F O 1
ATOM 1776 N N . SER F 2 32 ? 43.398 -2.092 7.082 1.00 44.26 1178 SER F N 1
ATOM 1777 C CA . SER F 2 32 ? 44.539 -1.351 6.552 1.00 41.62 1178 SER F CA 1
ATOM 1778 C C . SER F 2 32 ? 44.112 -0.331 5.498 1.00 38.73 1178 SER F C 1
ATOM 1779 O O . SER F 2 32 ? 44.252 -0.548 4.318 1.00 38.09 1178 SER F O 1
ATOM 1782 N N . LEU F 2 33 ? 43.579 0.801 5.960 1.00 35.45 1179 LEU F N 1
ATOM 1783 C CA . LEU F 2 33 ? 43.047 1.837 5.091 1.00 33.92 1179 LEU F CA 1
ATOM 1784 C C . LEU F 2 33 ? 43.986 3.015 5.067 1.00 32.70 1179 LEU F C 1
ATOM 1785 O O . LEU F 2 33 ? 44.406 3.511 6.118 1.00 31.60 1179 LEU F O 1
ATOM 1790 N N . ILE F 2 34 ? 44.303 3.498 3.877 1.00 31.20 1180 ILE F N 1
ATOM 1791 C CA . ILE F 2 34 ? 45.241 4.599 3.696 1.00 32.14 1180 ILE F CA 1
ATOM 1792 C C . ILE F 2 34 ? 44.393 5.803 3.555 1.00 32.02 1180 ILE F C 1
ATOM 1793 O O . ILE F 2 34 ? 43.475 5.801 2.766 1.00 29.75 1180 ILE F O 1
ATOM 1798 N N . ASP F 2 35 ? 44.755 6.821 4.309 1.00 32.54 1181 ASP F N 1
ATOM 1799 C CA . ASP F 2 35 ? 44.023 8.062 4.400 1.00 34.43 1181 ASP F CA 1
ATOM 1800 C C . ASP F 2 35 ? 44.681 9.050 3.467 1.00 32.83 1181 ASP F C 1
ATOM 1801 O O . ASP F 2 35 ? 45.704 9.594 3.793 1.00 33.05 1181 ASP F O 1
ATOM 1806 N N . LEU F 2 36 ? 44.120 9.275 2.289 1.00 33.63 1182 LEU F N 1
ATOM 1807 C CA . LEU F 2 36 ? 44.868 10.002 1.250 1.00 34.82 1182 LEU F CA 1
ATOM 1808 C C . LEU F 2 36 ? 44.936 11.496 1.527 1.00 36.18 1182 LEU F C 1
ATOM 1809 O O . LEU F 2 36 ? 45.878 12.168 1.107 1.00 35.51 1182 LEU F O 1
ATOM 1814 N N . GLN F 2 37 ? 43.911 11.997 2.209 1.00 37.56 1183 GLN F N 1
ATOM 1815 C CA . GLN F 2 37 ? 43.899 13.368 2.734 1.00 38.99 1183 GLN F CA 1
ATOM 1816 C C . GLN F 2 37 ? 45.089 13.614 3.667 1.00 39.34 1183 GLN F C 1
ATOM 1817 O O . GLN F 2 37 ? 45.789 14.627 3.547 1.00 37.42 1183 GLN F O 1
ATOM 1823 N N . GLU F 2 38 ? 45.347 12.670 4.572 1.00 39.74 1184 GLU F N 1
ATOM 1824 C CA . GLU F 2 38 ? 46.479 12.821 5.494 1.00 40.65 1184 GLU F CA 1
ATOM 1825 C C . GLU F 2 38 ? 47.819 12.679 4.807 1.00 40.04 1184 GLU F C 1
ATOM 1826 O O . GLU F 2 38 ? 48.772 13.375 5.178 1.00 41.04 1184 GLU F O 1
ATOM 1832 N N . LEU F 2 39 ? 47.935 11.778 3.832 1.00 38.61 1185 LEU F N 1
ATOM 1833 C CA . LEU F 2 39 ? 49.209 11.636 3.122 1.00 38.40 1185 LEU F CA 1
ATOM 1834 C C . LEU F 2 39 ? 49.448 12.855 2.233 1.00 37.72 1185 LEU F C 1
ATOM 1835 O O . LEU F 2 39 ? 50.574 13.155 1.868 1.00 37.09 1185 LEU F O 1
ATOM 1840 N N . GLY F 2 40 ? 48.381 13.581 1.9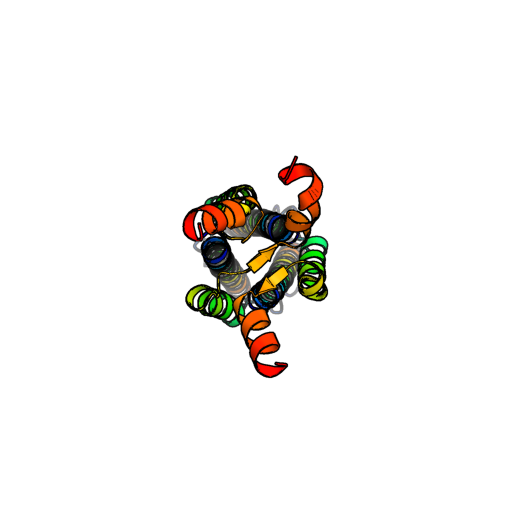27 1.00 37.80 1186 GLY F N 1
ATOM 1841 C CA . GLY F 2 40 ? 48.486 14.844 1.202 1.00 38.53 1186 GLY F CA 1
ATOM 1842 C C . GLY F 2 40 ? 49.198 15.947 1.985 1.00 38.92 1186 GLY F C 1
ATOM 1843 O O . GLY F 2 40 ? 49.597 16.986 1.424 1.00 40.03 1186 GLY F O 1
ATOM 1844 N N . LYS F 2 41 ? 49.333 15.729 3.284 1.00 39.73 1187 LYS F N 1
ATOM 1845 C CA . LYS F 2 41 ? 50.073 16.633 4.178 1.00 39.78 1187 LYS F CA 1
ATOM 1846 C C . LYS F 2 41 ? 51.583 16.397 4.189 1.00 39.85 1187 LYS F C 1
ATOM 1847 O O . LYS F 2 41 ? 52.294 17.019 4.987 1.00 40.36 1187 LYS F O 1
ATOM 1853 N N . TYR F 2 42 ? 52.075 15.514 3.319 1.00 40.06 1188 TYR F N 1
ATOM 1854 C CA . TYR F 2 42 ? 53.490 15.117 3.275 1.00 40.76 1188 TYR F CA 1
ATOM 1855 C C . TYR F 2 42 ? 54.558 16.229 3.354 1.00 42.20 1188 TYR F C 1
ATOM 1856 O O . TYR F 2 42 ? 55.551 16.109 4.103 1.00 42.53 1188 TYR F O 1
ATOM 1865 N N . GLU F 2 43 ? 54.378 17.280 2.570 1.00 42.81 1189 GLU F N 1
ATOM 1866 C CA . GLU F 2 43 ? 55.376 18.363 2.474 1.00 44.59 1189 GLU F CA 1
ATOM 1867 C C . GLU F 2 43 ? 55.569 19.065 3.827 1.00 44.83 1189 GLU F C 1
ATOM 1868 O O . GLU F 2 43 ? 56.695 19.422 4.197 1.00 45.98 1189 GLU F O 1
ATOM 1874 N N . GLN F 2 44 ? 54.470 19.239 4.550 1.00 45.10 1190 GLN F N 1
ATOM 1875 C CA . GLN F 2 44 ? 54.474 19.704 5.947 1.00 45.85 1190 GLN F CA 1
ATOM 1876 C C . GLN F 2 44 ? 55.097 18.701 6.960 1.00 45.37 1190 GLN F C 1
ATOM 1877 O O . GLN F 2 44 ? 55.908 19.081 7.814 1.00 45.31 1190 GLN F O 1
ATOM 1883 N N . TYR F 2 45 ? 54.699 17.437 6.881 1.00 44.05 1191 TYR F N 1
ATOM 1884 C CA . TYR F 2 45 ? 55.190 16.390 7.779 1.00 43.78 1191 TYR F CA 1
ATOM 1885 C C . TYR F 2 45 ? 56.701 16.212 7.693 1.00 43.53 1191 TYR F C 1
ATOM 1886 O O . TYR F 2 45 ? 57.396 16.012 8.705 1.00 42.82 1191 TYR F O 1
ATOM 1895 N N . ILE F 2 46 ? 57.199 16.266 6.465 1.00 43.70 1192 ILE F N 1
ATOM 1896 C CA . ILE F 2 46 ? 58.584 15.941 6.191 1.00 44.68 1192 ILE F CA 1
ATOM 1897 C C . ILE F 2 46 ? 59.476 17.102 6.604 1.00 44.48 1192 ILE F C 1
ATOM 1898 O O . ILE F 2 46 ? 60.654 16.886 6.926 1.00 46.15 1192 ILE F O 1
ATOM 1903 N N . LYS F 2 47 ? 58.935 18.324 6.588 1.00 43.79 1193 LYS F N 1
ATOM 1904 C CA . LYS F 2 47 ? 59.645 19.459 7.202 1.00 43.51 1193 LYS F CA 1
ATOM 1905 C C . LYS F 2 47 ? 59.533 19.330 8.722 1.00 42.93 1193 LYS F C 1
ATOM 1906 O O . LYS F 2 47 ? 58.596 18.703 9.260 1.00 42.59 1193 LYS F O 1
#

Radius of gyration: 23.13 Å; Cα contacts (8 Å, |Δi|>4): 333; chains: 6; bounding box: 81×29×47 Å

Sequence (245 aa):
SQIQESLTTTSTALGKLQDVVNQNAQALNTLVKQLSSQIQESLTTTSTALGKLQDVVNQNAQALNTLVKQLSSQIQESLTTTSTALGKLQDVVNQNAQALNTLVKQLSLGDISGINASVVNIQKEIDRLNEVAKNLNESLIDLQELGKYEQYIKGDISGINASVVNIQKEIDRLNEVAKNLNESLIDLQELGKYEQYIKLGDISGINASVVNIQKEIDRLNEVAKNLNESLIDLQELGKYEQYIK